Protein AF-A0A6N8NRT4-F1 (afdb_monomer)

Radius of gyration: 16.13 Å; Cα contacts (8 Å, |Δi|>4): 708; chains: 1; bounding box: 49×36×44 Å

Foldseek 3Di:
DAEAEFQDEDEDPLPAEDEDAALYEYEYPNAGEYENYAYEYDAANYYYYDYEYEYASYQENYEADDDAEEEHEAYYAEQYEYEHYAEHYDYDAQRYEYEAHAHENYEYEHYLFEPAAAEQHLRYANAEHDDYEEEAQANPVLAAQGREHHEHAFADDDPVLDSSRADEHYEYYHYEYENTQHHYYYYSYDHYYYDNYHYYHRHCVGHVNRNNVVD

InterPro domains:
  IPR011050 Pectin lyase fold/virulence factor [SSF51126] (20-213)
  IPR023882 Colanic acid biosynthesis WcaM [PF27800] (2-215)

Sequence (215 aa):
DKTLHILGSLRGNGRGRFVLQDGSQVTGEEGGSMHNITLDVRGSDCTIKGLAMSGFGPVTQIYIGGKNKRVMRNLTIDNLTVSHANYAILRQGFHNQIIGANITNCKFSDLQGDAIEWNVAINDSDILISDHVIERINCTNGKINWGIGIGLAGSTYDNNYPEDQAVKNFVVVNITGSDCRQLIHVENGKHFVIRNIKARNITPDFSKKAGIDNA

pLDDT: mean 96.06, std 5.72, range [55.03, 98.94]

Structure (mmCIF, N/CA/C/O backbone):
data_AF-A0A6N8NRT4-F1
#
_entry.id   AF-A0A6N8NRT4-F1
#
loop_
_atom_site.group_PDB
_atom_site.id
_atom_site.type_symbol
_atom_site.label_atom_id
_atom_site.label_alt_id
_atom_site.label_comp_id
_atom_site.label_asym_id
_atom_site.label_entity_id
_atom_site.label_seq_id
_atom_site.pdbx_PDB_ins_code
_atom_site.Cartn_x
_atom_site.Cartn_y
_atom_site.Cartn_z
_atom_site.occupancy
_atom_site.B_iso_or_equiv
_atom_site.auth_seq_id
_atom_site.auth_comp_id
_atom_site.auth_asym_id
_atom_site.auth_atom_id
_atom_site.pdbx_PDB_model_num
ATOM 1 N N . ASP A 1 1 ? -7.055 8.181 23.234 1.00 65.31 1 ASP A N 1
ATOM 2 C CA . ASP A 1 1 ? -7.295 7.358 22.032 1.00 65.31 1 ASP A CA 1
ATOM 3 C C . ASP A 1 1 ? -8.500 7.866 21.269 1.00 65.31 1 ASP A C 1
ATOM 5 O O . ASP A 1 1 ? -9.506 8.205 21.886 1.00 65.31 1 ASP A O 1
ATOM 9 N N . LYS A 1 2 ? -8.368 8.024 19.949 1.00 89.81 2 LYS A N 1
ATOM 10 C CA . LYS A 1 2 ? -9.461 8.462 19.068 1.00 89.81 2 LYS A CA 1
ATOM 11 C C . LYS A 1 2 ? -9.750 7.337 18.088 1.00 89.81 2 LYS A C 1
ATOM 13 O O . LYS A 1 2 ? -8.968 7.129 17.165 1.00 89.81 2 LYS A O 1
ATOM 18 N N . THR A 1 3 ? -10.864 6.642 18.280 1.00 95.69 3 THR A N 1
ATOM 19 C CA . THR A 1 3 ? -11.206 5.475 17.462 1.00 95.69 3 THR A CA 1
ATOM 20 C C . THR A 1 3 ? -12.483 5.706 16.670 1.00 95.69 3 THR A C 1
ATOM 22 O O . THR A 1 3 ? -13.498 6.134 17.216 1.00 95.69 3 THR A O 1
ATOM 25 N N . LEU A 1 4 ? -12.430 5.400 15.376 1.00 96.44 4 LEU A N 1
ATOM 26 C CA . LEU A 1 4 ? -13.589 5.260 14.507 1.00 96.44 4 LEU A CA 1
ATOM 27 C C . LEU A 1 4 ? -13.861 3.767 14.297 1.00 96.44 4 LEU A C 1
ATOM 29 O O . LEU A 1 4 ? -13.114 3.083 13.598 1.00 96.44 4 LEU A O 1
ATOM 33 N N . HIS A 1 5 ? -14.935 3.270 14.904 1.00 96.19 5 HIS A N 1
ATOM 34 C CA . HIS A 1 5 ? -15.432 1.914 14.685 1.00 96.19 5 HIS A CA 1
ATOM 35 C C . HIS A 1 5 ? -16.514 1.938 13.603 1.00 96.19 5 HIS A C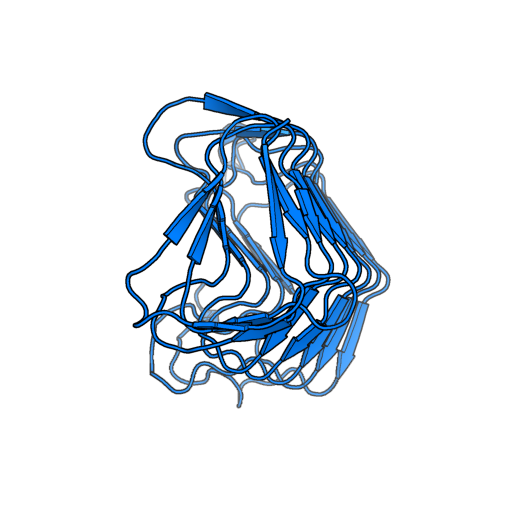 1
ATOM 37 O O . HIS A 1 5 ? -17.497 2.672 13.720 1.00 96.19 5 HIS A O 1
ATOM 43 N N . ILE A 1 6 ? -16.334 1.155 12.543 1.00 96.56 6 ILE A N 1
ATOM 44 C CA . ILE A 1 6 ? -17.244 1.093 11.400 1.00 96.56 6 ILE A CA 1
ATOM 45 C C . ILE A 1 6 ? -17.884 -0.293 11.382 1.00 96.56 6 ILE A C 1
ATOM 47 O O . ILE A 1 6 ? -17.262 -1.250 10.949 1.00 96.56 6 ILE A O 1
ATOM 51 N N . LEU A 1 7 ? -19.145 -0.379 11.804 1.00 94.56 7 LEU A N 1
ATOM 52 C CA . LEU A 1 7 ? -19.927 -1.629 11.824 1.00 94.56 7 LEU A CA 1
ATOM 53 C C . LEU A 1 7 ? -20.831 -1.792 10.586 1.00 94.56 7 LEU A C 1
ATOM 55 O O . LEU A 1 7 ? -21.693 -2.659 10.526 1.00 94.56 7 LEU A O 1
ATOM 59 N N . GLY A 1 8 ? -20.697 -0.893 9.610 1.00 95.12 8 GLY A N 1
ATOM 60 C CA . GLY A 1 8 ? -21.549 -0.834 8.425 1.00 95.12 8 GLY A CA 1
ATOM 61 C C . GLY A 1 8 ? -20.815 -0.209 7.247 1.00 95.12 8 GLY A C 1
ATOM 62 O O . GLY A 1 8 ? -19.642 -0.487 7.024 1.00 95.12 8 GLY A O 1
ATOM 63 N N . SER A 1 9 ? -21.481 0.656 6.480 1.00 95.81 9 SER A N 1
ATOM 64 C CA . SER A 1 9 ? -20.864 1.307 5.317 1.00 95.81 9 SER A CA 1
ATOM 65 C C . SER A 1 9 ? -20.803 2.822 5.476 1.00 95.81 9 SER A C 1
ATOM 67 O O . SER A 1 9 ? -21.832 3.473 5.649 1.00 95.81 9 SER A O 1
ATOM 69 N N . LEU A 1 10 ? -19.602 3.392 5.353 1.00 97.06 10 LEU A N 1
ATOM 70 C CA . LEU A 1 10 ? -19.404 4.826 5.149 1.00 97.06 10 LEU A CA 1
ATOM 71 C C . LEU A 1 10 ? -19.211 5.099 3.658 1.00 97.06 10 LEU A C 1
ATOM 73 O O . LEU A 1 10 ? -18.305 4.554 3.025 1.00 97.06 10 LEU A O 1
ATOM 77 N N . ARG A 1 11 ? -20.051 5.966 3.087 1.00 97.94 11 ARG A N 1
ATOM 78 C CA . ARG A 1 11 ? -20.026 6.288 1.655 1.00 97.94 11 ARG A CA 1
ATOM 79 C C . ARG A 1 11 ? -19.808 7.776 1.429 1.00 97.94 11 ARG A C 1
ATOM 81 O O . ARG A 1 11 ? -20.549 8.605 1.948 1.00 97.94 11 ARG A O 1
ATOM 88 N N . GLY A 1 12 ? -18.794 8.097 0.637 1.00 97.31 12 GLY A N 1
ATOM 89 C CA . GLY A 1 12 ? -18.459 9.451 0.221 1.00 97.31 12 GLY A CA 1
ATOM 90 C C . GLY A 1 12 ? -18.653 9.666 -1.277 1.00 97.31 12 GLY A C 1
ATOM 91 O O . GLY A 1 12 ? -18.932 8.749 -2.046 1.00 97.31 12 GLY A O 1
ATOM 92 N N . ASN A 1 13 ? -18.461 10.912 -1.700 1.00 96.25 13 ASN A N 1
ATOM 93 C CA . ASN A 1 13 ? -18.487 11.325 -3.107 1.00 96.25 13 ASN A CA 1
ATOM 94 C C . ASN A 1 13 ? -17.088 11.347 -3.759 1.00 96.25 13 ASN A C 1
ATOM 96 O O . ASN A 1 13 ? -16.925 11.906 -4.840 1.00 96.25 13 ASN A O 1
ATOM 100 N N . GLY A 1 14 ? -16.065 10.818 -3.079 1.00 95.69 14 GLY A N 1
ATOM 101 C CA . GLY A 1 14 ? -14.678 10.786 -3.548 1.00 95.69 14 GLY A CA 1
ATOM 102 C C . GLY A 1 14 ? -13.817 11.959 -3.083 1.00 95.69 14 GLY A C 1
ATOM 103 O O . GLY A 1 14 ? -12.621 11.968 -3.349 1.00 95.69 14 GLY A O 1
ATOM 104 N N . ARG A 1 15 ? -14.397 12.944 -2.380 1.00 95.94 15 ARG A N 1
ATOM 105 C CA . ARG A 1 15 ? -13.676 14.126 -1.863 1.00 95.94 15 ARG A CA 1
ATOM 106 C C . ARG A 1 15 ? -13.513 14.132 -0.340 1.00 95.94 15 ARG A C 1
ATOM 108 O O . ARG A 1 15 ? -12.749 14.938 0.187 1.00 95.94 15 ARG A O 1
ATOM 115 N N . GLY A 1 16 ? -14.261 13.282 0.362 1.00 96.25 16 GLY A N 1
ATOM 116 C CA . GLY A 1 16 ? -14.238 13.184 1.820 1.00 96.25 16 GLY A CA 1
ATOM 117 C C . GLY A 1 16 ? -12.992 12.468 2.336 1.00 96.25 16 GLY A C 1
ATOM 118 O O . GLY A 1 16 ? -12.482 11.550 1.691 1.00 96.25 16 GLY A O 1
ATOM 119 N N . ARG A 1 17 ? -12.523 12.870 3.520 1.00 97.38 17 ARG A N 1
ATOM 120 C CA . ARG A 1 17 ? -11.404 12.219 4.207 1.00 97.38 17 ARG A CA 1
ATOM 121 C C . ARG A 1 17 ? -11.546 12.251 5.720 1.00 97.38 17 ARG A C 1
ATOM 123 O O . ARG A 1 17 ? -12.048 13.233 6.265 1.00 97.38 17 ARG A O 1
ATOM 130 N N . PHE A 1 18 ? -11.020 11.224 6.376 1.00 98.06 18 PHE A N 1
ATOM 131 C CA . PHE A 1 18 ? -10.736 11.239 7.809 1.00 98.06 18 PHE A CA 1
ATOM 132 C C . PHE A 1 18 ? -9.243 11.456 8.008 1.00 98.06 18 PHE A C 1
ATOM 134 O O . PHE A 1 18 ? -8.436 10.722 7.447 1.00 98.06 18 PHE A O 1
ATOM 141 N N . VAL A 1 19 ? -8.876 12.470 8.789 1.00 97.88 19 VAL A N 1
ATOM 142 C CA . VAL A 1 19 ? -7.472 12.762 9.092 1.00 97.88 19 VAL A CA 1
ATOM 143 C C . VAL A 1 19 ? -7.088 12.058 10.386 1.00 97.88 19 VAL A C 1
ATOM 145 O O . VAL A 1 19 ? -7.643 12.364 11.442 1.00 97.88 19 VAL A O 1
ATOM 148 N N . LEU A 1 20 ? -6.129 11.141 10.304 1.00 98.06 20 LEU A N 1
ATOM 149 C CA . LEU A 1 20 ? -5.633 10.370 11.437 1.00 98.06 20 LEU A CA 1
ATOM 150 C C . LEU A 1 20 ? -4.428 11.100 12.039 1.00 98.06 20 LEU A C 1
ATOM 152 O O . LEU A 1 20 ? -3.404 11.296 11.383 1.00 98.06 20 LEU A O 1
ATOM 156 N N . GLN A 1 21 ? -4.589 11.540 13.282 1.00 96.19 21 GLN A N 1
ATOM 157 C CA . GLN A 1 21 ? -3.541 12.136 14.116 1.00 96.19 21 GLN A CA 1
ATOM 158 C C . GLN A 1 21 ? -2.974 11.080 15.070 1.00 96.19 21 GLN A C 1
ATOM 160 O O . GLN A 1 21 ? -3.390 9.925 15.026 1.00 96.19 21 GLN A O 1
ATOM 165 N N . ASP A 1 22 ? -2.064 11.474 15.956 1.00 97.06 22 ASP A N 1
ATOM 166 C CA . ASP A 1 22 ? -1.417 10.543 16.884 1.00 97.06 22 ASP A CA 1
ATOM 167 C C . ASP A 1 22 ? -2.433 9.695 17.668 1.00 97.06 22 ASP A C 1
ATOM 169 O O . ASP A 1 22 ? -3.428 10.219 18.186 1.00 97.06 22 ASP A O 1
ATOM 173 N N . GLY A 1 23 ? -2.200 8.382 17.714 1.00 97.94 23 GLY A N 1
ATOM 174 C CA . GLY A 1 23 ? -3.056 7.415 18.405 1.00 97.94 23 GLY A CA 1
ATOM 175 C C . GLY A 1 23 ? -4.443 7.221 17.779 1.00 97.94 23 GLY A C 1
ATOM 176 O O . GLY A 1 23 ? -5.359 6.749 18.459 1.00 97.94 23 GLY A O 1
ATOM 177 N N . SER A 1 24 ? -4.647 7.637 16.522 1.00 98.38 24 SER A N 1
ATOM 178 C CA . SER A 1 24 ? -5.929 7.442 15.834 1.00 98.38 24 SER A CA 1
ATOM 179 C C . SER A 1 24 ? -6.087 6.007 15.355 1.00 98.38 24 SER A C 1
ATOM 181 O O . SER A 1 24 ? -5.183 5.431 14.754 1.00 98.38 24 SER A O 1
ATOM 183 N N . GLN A 1 25 ? -7.274 5.451 15.546 1.00 98.25 25 GLN A N 1
ATOM 184 C CA . GLN A 1 25 ? -7.593 4.098 15.116 1.00 98.25 25 GLN A CA 1
ATOM 185 C C . GLN A 1 25 ? -8.842 4.101 14.235 1.00 98.25 25 GLN A C 1
ATOM 187 O O . GLN A 1 25 ? -9.805 4.817 14.508 1.00 98.25 25 GLN A O 1
ATOM 192 N N . VAL A 1 26 ? -8.842 3.291 13.182 1.00 98.25 26 VAL A N 1
ATOM 193 C CA . VAL A 1 26 ? -10.017 3.024 12.348 1.00 98.25 26 VAL A CA 1
ATOM 194 C C . VAL A 1 26 ? -10.157 1.516 12.214 1.00 98.25 26 VAL A C 1
ATOM 196 O O . VAL A 1 26 ? -9.241 0.845 11.745 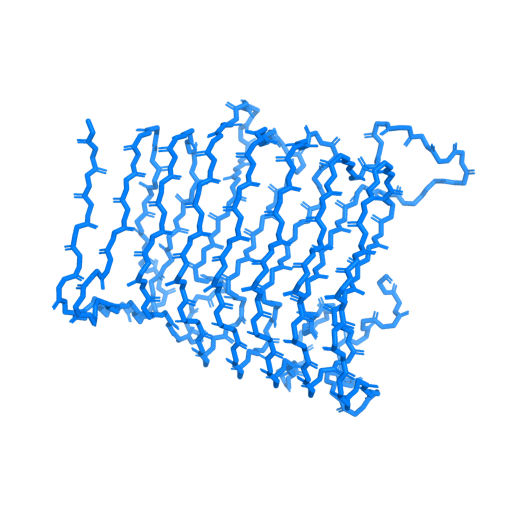1.00 98.25 26 VAL A O 1
ATOM 199 N N . THR A 1 27 ? -11.292 0.979 12.647 1.00 97.62 27 THR A N 1
ATOM 200 C CA . THR A 1 27 ? -11.531 -0.471 12.684 1.00 97.62 27 THR A CA 1
ATOM 201 C C . THR A 1 27 ? -12.862 -0.826 12.033 1.00 97.62 27 THR A C 1
ATOM 203 O O . THR A 1 27 ? -13.808 -0.039 12.096 1.00 97.62 27 THR A O 1
ATOM 206 N N . GLY A 1 28 ? -12.917 -1.986 11.378 1.00 94.50 28 GLY A N 1
ATOM 207 C CA . GLY A 1 28 ? -14.055 -2.431 10.564 1.00 94.50 28 GLY A CA 1
ATOM 208 C C . GLY A 1 28 ? -14.597 -3.823 10.882 1.00 94.50 28 GLY A C 1
ATOM 209 O O . GLY A 1 28 ? -15.131 -4.481 9.991 1.00 94.50 28 GLY A O 1
ATOM 210 N N . GLU A 1 29 ? -14.420 -4.306 12.111 1.00 81.94 29 GLU A N 1
ATOM 211 C CA . GLU A 1 29 ? -14.885 -5.642 12.507 1.00 81.94 29 GLU A CA 1
ATOM 212 C C . GLU A 1 29 ? -16.373 -5.859 12.136 1.00 81.94 29 GLU A C 1
ATOM 214 O O . GLU A 1 29 ? -17.163 -4.917 12.130 1.00 81.94 29 GLU A O 1
ATOM 219 N N . GLU A 1 30 ? -16.736 -7.093 11.760 1.00 77.50 30 GLU A N 1
ATOM 220 C CA . GLU A 1 30 ? -18.100 -7.489 11.341 1.00 77.50 30 GLU A CA 1
ATOM 221 C C . GLU A 1 30 ? -18.619 -6.903 10.006 1.00 77.50 30 GLU A C 1
ATOM 223 O O . GLU A 1 30 ? -19.823 -6.852 9.761 1.00 77.50 30 GLU A O 1
ATOM 228 N N . GLY A 1 31 ? -17.728 -6.532 9.080 1.00 87.25 31 GLY A N 1
ATOM 229 C CA . GLY A 1 31 ? -18.115 -6.123 7.717 1.00 87.25 31 GLY A CA 1
ATOM 230 C C . GLY A 1 31 ? -18.099 -4.613 7.480 1.00 87.25 31 GLY A C 1
ATOM 231 O O . GLY A 1 31 ? -18.710 -4.120 6.526 1.00 87.25 31 GLY A O 1
ATOM 232 N N . GLY A 1 32 ? -17.366 -3.879 8.319 1.00 97.75 32 GLY A N 1
ATOM 233 C CA . GLY A 1 32 ? -17.081 -2.466 8.144 1.00 97.75 32 GLY A CA 1
ATOM 234 C C . GLY A 1 32 ? -16.496 -2.155 6.771 1.00 97.75 32 GLY A C 1
ATOM 235 O O . GLY A 1 32 ? -15.528 -2.770 6.315 1.00 97.75 32 GLY A O 1
ATOM 236 N N . SER A 1 33 ? -17.083 -1.169 6.099 1.00 98.25 33 SER A N 1
ATOM 237 C CA . SER A 1 33 ? -16.687 -0.787 4.750 1.00 98.25 33 SER A CA 1
ATOM 238 C C . SER A 1 33 ? -16.643 0.717 4.534 1.00 98.25 33 SER A C 1
ATOM 240 O O . SER A 1 33 ? -17.424 1.491 5.095 1.00 98.25 33 SER A O 1
ATOM 242 N N . MET A 1 34 ? -15.733 1.126 3.657 1.00 98.25 34 MET A N 1
ATOM 243 C CA . MET A 1 34 ? -15.600 2.494 3.184 1.00 98.25 34 MET A CA 1
ATOM 244 C C . MET A 1 34 ? -15.655 2.521 1.660 1.00 98.25 34 MET A C 1
ATOM 246 O O . MET A 1 34 ? -14.984 1.747 0.977 1.00 98.25 34 MET A O 1
ATOM 250 N N . HIS A 1 35 ? -16.454 3.433 1.119 1.00 98.69 35 HIS A N 1
ATOM 251 C CA . HIS A 1 35 ? -16.547 3.659 -0.315 1.00 98.69 35 HIS A CA 1
ATOM 252 C C . HIS A 1 35 ? -16.310 5.132 -0.629 1.00 98.69 35 HIS A C 1
ATOM 254 O O . HIS A 1 35 ? -17.028 5.993 -0.116 1.00 98.69 35 HIS A O 1
ATOM 260 N N . ASN A 1 36 ? -15.348 5.427 -1.507 1.00 98.62 36 ASN A N 1
ATOM 261 C CA . ASN A 1 36 ? -15.050 6.784 -1.972 1.00 98.62 36 ASN A CA 1
ATOM 262 C C . ASN A 1 36 ? -14.717 7.784 -0.838 1.00 98.62 36 ASN A C 1
ATOM 264 O O . ASN A 1 36 ? -15.151 8.942 -0.859 1.00 98.62 36 ASN A O 1
ATOM 268 N N . ILE A 1 37 ? -13.942 7.335 0.153 1.00 98.50 37 ILE A N 1
ATOM 269 C CA . ILE A 1 37 ? -13.433 8.143 1.272 1.00 98.50 37 ILE A CA 1
ATOM 270 C C . ILE A 1 37 ? -11.957 7.795 1.484 1.00 98.50 37 ILE A C 1
ATOM 272 O O . ILE A 1 37 ? -11.612 6.618 1.511 1.00 98.50 37 ILE A O 1
ATOM 276 N N . THR A 1 38 ? -11.105 8.801 1.686 1.00 98.81 38 THR A N 1
ATOM 277 C CA . THR A 1 38 ? -9.685 8.587 2.011 1.00 98.81 38 THR A CA 1
ATOM 278 C C . THR A 1 38 ? -9.446 8.573 3.523 1.00 98.81 38 THR A C 1
ATOM 280 O O . THR A 1 38 ? -9.932 9.447 4.246 1.00 98.81 38 THR A O 1
ATOM 283 N N . LEU A 1 39 ? -8.639 7.630 4.005 1.00 98.75 39 LEU A N 1
ATOM 284 C CA . LEU A 1 39 ? -7.988 7.718 5.312 1.00 98.75 39 LEU A CA 1
ATOM 285 C C . LEU A 1 39 ? -6.638 8.423 5.141 1.00 98.75 39 LEU A C 1
ATOM 287 O O . LEU A 1 39 ? -5.788 7.981 4.375 1.00 98.75 39 LEU A O 1
ATOM 291 N N . ASP A 1 40 ? -6.468 9.558 5.807 1.00 98.56 40 ASP A N 1
ATOM 292 C CA . ASP A 1 40 ? -5.357 10.485 5.604 1.00 98.56 40 ASP A CA 1
ATOM 293 C C . ASP A 1 40 ? -4.455 10.509 6.851 1.00 98.56 40 ASP A C 1
ATOM 295 O O . ASP A 1 40 ? -4.737 11.209 7.827 1.00 98.56 40 ASP A O 1
ATOM 299 N N . VAL A 1 41 ? -3.394 9.699 6.844 1.00 98.56 41 VAL A N 1
ATOM 300 C CA . VAL A 1 41 ? -2.493 9.459 7.982 1.00 98.56 41 VAL A CA 1
ATOM 301 C C . VAL A 1 41 ? -1.464 10.581 8.115 1.00 98.56 41 VAL A C 1
ATOM 303 O O . VAL A 1 41 ? -0.622 10.787 7.236 1.00 98.56 41 VAL A O 1
ATOM 306 N N . ARG A 1 42 ? -1.520 11.297 9.246 1.00 97.12 42 ARG A N 1
ATOM 307 C CA . ARG A 1 42 ? -0.668 12.456 9.572 1.00 97.12 42 ARG A CA 1
ATOM 308 C C . ARG A 1 42 ? 0.061 12.339 10.918 1.00 97.12 42 ARG A C 1
ATOM 310 O O . ARG A 1 42 ? 0.797 13.266 11.271 1.00 97.12 42 ARG A O 1
ATOM 317 N N . GLY A 1 43 ? -0.163 11.266 11.675 1.00 96.12 43 GLY A N 1
ATOM 318 C CA . GLY A 1 43 ? 0.362 11.074 13.029 1.00 96.12 43 GLY A CA 1
ATOM 319 C C . GLY A 1 43 ? 0.980 9.700 13.280 1.00 96.12 43 GLY A C 1
ATOM 320 O O . GLY A 1 43 ? 0.982 8.837 12.405 1.00 96.12 43 GLY A O 1
ATOM 321 N N . SER A 1 44 ? 1.524 9.535 14.483 1.00 97.81 44 SER A N 1
ATOM 322 C CA . SER A 1 44 ? 2.092 8.278 14.990 1.00 97.81 44 SER A CA 1
ATOM 323 C C . SER A 1 44 ? 1.024 7.347 15.564 1.00 97.81 44 SER A C 1
ATOM 325 O O . SER A 1 44 ? -0.117 7.754 15.784 1.00 97.81 44 SER A O 1
ATOM 327 N N . ASP A 1 45 ? 1.407 6.102 15.833 1.00 98.25 45 ASP A N 1
ATOM 328 C CA . ASP A 1 45 ? 0.621 5.119 16.587 1.00 98.25 45 ASP A CA 1
ATOM 329 C C . ASP A 1 45 ? -0.782 4.919 15.991 1.00 98.25 45 ASP A C 1
ATOM 331 O O . ASP A 1 45 ? -1.776 4.721 16.690 1.00 98.25 45 ASP A O 1
ATOM 335 N N . CYS A 1 46 ? -0.867 5.042 14.664 1.00 98.50 46 CYS A N 1
ATOM 336 C CA . CYS A 1 46 ? -2.112 4.924 13.929 1.00 98.50 46 CYS A CA 1
ATOM 337 C C . CYS A 1 46 ? -2.385 3.461 13.588 1.00 98.50 46 CYS A C 1
ATOM 339 O O . CYS A 1 46 ? -1.490 2.744 13.142 1.00 98.50 46 CYS A O 1
ATOM 341 N N . THR A 1 47 ? -3.640 3.039 13.734 1.00 98.75 47 THR A N 1
ATOM 342 C CA . THR A 1 47 ? -4.087 1.695 13.343 1.00 98.75 47 THR A CA 1
ATOM 343 C C . THR A 1 47 ? -5.239 1.784 12.354 1.00 98.75 47 THR A C 1
ATOM 345 O O . THR A 1 47 ? -6.223 2.476 12.605 1.00 98.75 47 THR A O 1
ATOM 348 N N . ILE A 1 48 ? -5.143 1.064 11.240 1.00 98.75 48 ILE A N 1
ATOM 349 C CA . ILE A 1 48 ? -6.236 0.863 10.286 1.00 98.75 48 ILE A CA 1
ATOM 350 C C . ILE A 1 48 ? -6.410 -0.642 10.122 1.00 98.75 48 ILE A C 1
ATOM 352 O O . ILE A 1 48 ? -5.498 -1.310 9.638 1.00 98.75 48 ILE A O 1
ATOM 356 N N . LYS A 1 49 ? -7.551 -1.193 10.542 1.00 98.44 49 LYS A N 1
ATOM 357 C CA . LYS A 1 49 ? -7.715 -2.648 10.602 1.00 98.44 49 LYS A CA 1
ATOM 358 C C . LYS A 1 49 ? -9.090 -3.143 10.180 1.00 98.44 49 LYS A C 1
ATOM 360 O O . LYS A 1 49 ? -10.107 -2.578 10.576 1.00 98.44 49 LYS A O 1
ATOM 365 N N . GLY A 1 50 ? -9.116 -4.259 9.454 1.00 97.88 50 GLY A N 1
ATOM 366 C CA . GLY A 1 50 ? -10.334 -5.047 9.257 1.00 97.88 50 GLY A CA 1
ATOM 367 C C . GLY A 1 50 ? -11.391 -4.372 8.387 1.00 97.88 50 GLY A C 1
ATOM 368 O O . GLY A 1 50 ? -12.569 -4.549 8.656 1.00 97.88 50 GLY A O 1
ATOM 369 N N . LEU A 1 51 ? -11.007 -3.562 7.395 1.00 97.81 51 LEU A N 1
ATOM 370 C CA . LEU A 1 51 ? -11.955 -2.827 6.546 1.00 97.81 51 LEU A CA 1
ATOM 371 C C . LEU A 1 51 ? -12.001 -3.377 5.124 1.00 97.81 51 LEU A C 1
ATOM 373 O O . LEU A 1 51 ? -10.967 -3.689 4.529 1.00 97.81 51 LEU A O 1
ATOM 377 N N . ALA A 1 52 ? -13.197 -3.357 4.538 1.00 98.56 52 ALA A N 1
ATOM 378 C CA . ALA A 1 52 ? -13.360 -3.381 3.091 1.00 98.56 52 ALA A CA 1
ATOM 379 C C . ALA A 1 52 ? -13.316 -1.948 2.527 1.00 98.56 52 ALA A C 1
ATOM 381 O O . ALA A 1 52 ? -14.077 -1.084 2.964 1.00 98.56 52 ALA A O 1
ATOM 382 N N . MET A 1 53 ? -12.462 -1.669 1.543 1.00 98.81 53 MET A N 1
ATOM 383 C CA . MET A 1 53 ? -12.337 -0.336 0.934 1.00 98.81 53 MET A CA 1
ATOM 384 C C . MET A 1 53 ? -12.513 -0.400 -0.584 1.00 98.81 53 MET A C 1
ATOM 386 O O . MET A 1 53 ? -12.063 -1.346 -1.231 1.00 98.81 53 MET A O 1
ATOM 390 N N . SER A 1 54 ? -13.184 0.597 -1.163 1.00 98.88 54 SER A N 1
ATOM 391 C CA . SER A 1 54 ? -13.446 0.640 -2.606 1.00 98.88 54 SER A CA 1
ATOM 392 C C . SER A 1 54 ? -13.745 2.040 -3.138 1.00 98.88 54 SER A C 1
ATOM 394 O O . SER A 1 54 ? -14.068 2.968 -2.393 1.00 98.88 54 SER A O 1
ATOM 396 N N . GLY A 1 55 ? -13.734 2.164 -4.462 1.00 98.44 55 GLY A N 1
ATOM 397 C CA . GLY A 1 55 ? -14.213 3.335 -5.180 1.00 98.44 55 GLY A CA 1
ATOM 398 C C . GLY A 1 55 ? -13.097 4.118 -5.866 1.00 98.44 55 GLY A C 1
ATOM 399 O O . GLY A 1 55 ? -12.024 4.354 -5.309 1.00 98.44 55 GLY A O 1
ATOM 400 N N . PHE A 1 56 ? -13.384 4.545 -7.095 1.00 98.06 56 PHE A N 1
ATOM 401 C CA . PHE A 1 56 ? -12.456 5.262 -7.975 1.00 98.06 56 PHE A CA 1
ATOM 402 C C . PHE A 1 56 ? -12.492 6.789 -7.813 1.00 98.06 56 PHE A C 1
ATOM 404 O O . PHE A 1 56 ? -11.810 7.495 -8.554 1.00 98.06 56 PHE A O 1
ATOM 411 N N . GLY A 1 57 ? -13.303 7.317 -6.889 1.00 97.81 57 GLY A N 1
ATOM 412 C CA . GLY A 1 57 ? -13.402 8.755 -6.640 1.00 97.81 57 GLY A CA 1
ATOM 413 C C . GLY A 1 57 ? -12.088 9.341 -6.108 1.00 97.81 57 GLY A C 1
ATOM 414 O O . GLY A 1 57 ? -11.557 10.271 -6.715 1.00 97.81 57 GLY A O 1
ATOM 415 N N . PRO A 1 58 ? -11.533 8.806 -5.006 1.00 97.94 58 PRO A N 1
ATOM 416 C CA . PRO A 1 58 ? -10.222 9.203 -4.514 1.00 97.94 58 PRO A CA 1
ATOM 417 C C . PRO A 1 58 ? -9.079 8.664 -5.378 1.00 97.94 58 PRO A C 1
ATOM 419 O O . PRO A 1 58 ? -9.179 7.596 -5.982 1.00 97.94 58 PRO A O 1
ATOM 422 N N . VAL A 1 59 ? -7.937 9.358 -5.358 1.00 97.81 59 VAL A N 1
ATOM 423 C CA . VAL A 1 59 ? -6.686 8.830 -5.933 1.00 97.81 59 VAL A CA 1
ATOM 424 C C . VAL A 1 59 ? -6.188 7.621 -5.137 1.00 97.81 59 VAL A C 1
ATOM 426 O O . VAL A 1 59 ? -5.712 6.665 -5.735 1.00 97.81 59 VAL A O 1
ATOM 429 N N . THR A 1 60 ? -6.334 7.637 -3.811 1.00 98.69 60 THR A N 1
ATOM 430 C CA . THR A 1 60 ? -5.949 6.531 -2.925 1.00 98.69 60 THR A CA 1
ATOM 431 C C . THR A 1 60 ? -6.978 6.321 -1.817 1.00 98.69 60 THR A C 1
ATOM 433 O O . THR A 1 60 ? -7.609 7.286 -1.362 1.00 98.69 60 THR A O 1
ATOM 436 N N . GLN A 1 61 ? -7.128 5.077 -1.362 1.00 98.81 61 GLN A N 1
ATOM 437 C CA . GLN A 1 61 ? -7.936 4.757 -0.183 1.00 98.81 61 GLN A CA 1
ATOM 438 C C . GLN A 1 61 ? -7.229 5.183 1.108 1.00 98.81 61 GLN A C 1
ATOM 440 O O . GLN A 1 61 ? -7.866 5.749 1.996 1.00 98.81 61 GLN A O 1
ATOM 445 N N . ILE A 1 62 ? -5.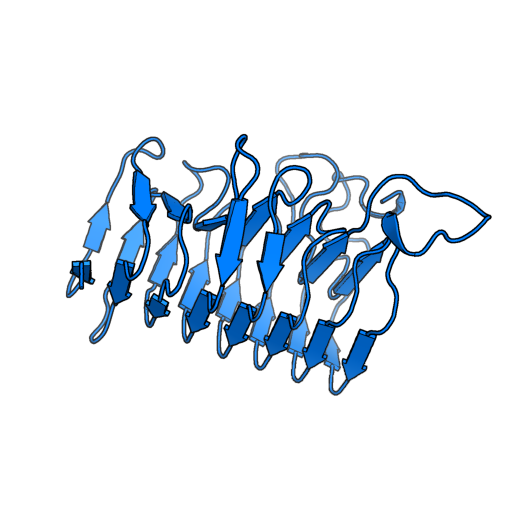912 4.981 1.193 1.00 98.94 62 ILE A N 1
ATOM 446 C CA . ILE A 1 62 ? -5.086 5.406 2.325 1.00 98.94 62 ILE A CA 1
ATOM 447 C C . ILE A 1 62 ? -3.949 6.283 1.800 1.00 98.94 62 ILE A C 1
ATOM 449 O O . ILE A 1 62 ? -3.141 5.859 0.972 1.00 98.94 62 ILE A O 1
ATOM 453 N N . TYR A 1 63 ? -3.898 7.525 2.275 1.00 98.81 63 TYR A N 1
ATOM 454 C CA . TYR A 1 63 ? -2.796 8.446 2.021 1.00 98.81 63 TYR A CA 1
ATOM 455 C C . TYR A 1 63 ? -1.938 8.572 3.274 1.00 98.81 63 TYR A C 1
ATOM 457 O O . TYR A 1 63 ? -2.472 8.764 4.366 1.00 98.81 63 TYR A O 1
ATOM 465 N N . ILE A 1 64 ? -0.617 8.514 3.120 1.00 98.75 64 ILE A N 1
ATOM 466 C CA . ILE A 1 64 ? 0.324 8.589 4.237 1.00 98.75 64 ILE A CA 1
ATOM 467 C C . ILE A 1 64 ? 1.380 9.664 3.965 1.00 98.75 64 ILE A C 1
ATOM 469 O O . ILE A 1 64 ? 2.096 9.632 2.960 1.00 98.75 64 ILE A O 1
ATOM 473 N N . GLY A 1 65 ? 1.530 10.604 4.898 1.00 95.88 65 GLY A N 1
ATOM 474 C CA . GLY A 1 65 ? 2.578 11.626 4.855 1.00 95.88 65 GLY A CA 1
ATOM 475 C C . GLY A 1 65 ? 2.043 13.040 4.909 1.00 95.88 65 GLY A C 1
ATOM 476 O O . GLY A 1 65 ? 0.896 13.274 5.257 1.00 95.88 65 GLY A O 1
ATOM 477 N N . GLY A 1 66 ? 2.857 14.025 4.548 1.00 91.88 66 GLY A N 1
ATOM 478 C CA . GLY A 1 66 ? 2.460 15.433 4.552 1.00 91.88 66 GLY A CA 1
ATOM 479 C C . GLY A 1 66 ? 3.536 16.392 4.090 1.00 91.88 66 GLY A C 1
ATOM 480 O O . 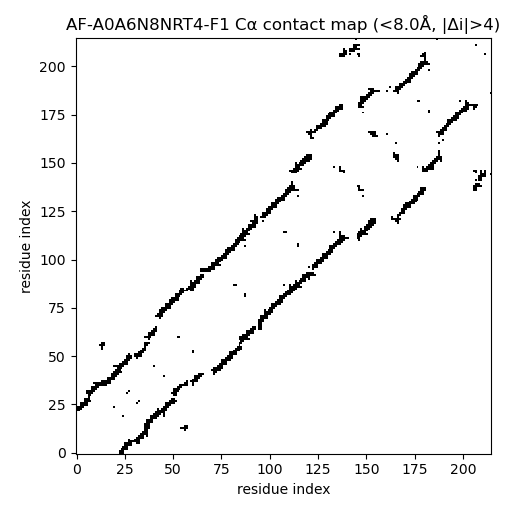GLY A 1 66 ? 4.589 15.972 3.632 1.00 91.88 66 GLY A O 1
ATOM 481 N N . LYS A 1 67 ? 3.250 17.692 4.169 1.00 90.94 67 LYS A N 1
ATOM 482 C CA . LYS A 1 67 ? 4.190 18.739 3.735 1.00 90.94 67 LYS A CA 1
ATOM 483 C C . LYS A 1 67 ? 5.166 19.159 4.833 1.00 90.94 67 LYS A C 1
ATOM 485 O O . LYS A 1 67 ? 6.209 19.730 4.546 1.00 90.94 67 LYS A O 1
ATOM 490 N N . ASN A 1 68 ? 4.822 18.877 6.087 1.00 91.75 68 ASN A N 1
ATOM 491 C CA . ASN A 1 68 ? 5.615 19.292 7.234 1.00 91.75 68 ASN A CA 1
ATOM 492 C C . ASN A 1 68 ? 6.658 18.229 7.575 1.00 91.75 68 ASN A C 1
ATOM 494 O O . ASN A 1 68 ? 6.373 17.027 7.509 1.00 91.75 68 ASN A O 1
ATOM 498 N N . LYS A 1 69 ? 7.838 18.697 7.994 1.00 94.25 69 LYS A N 1
ATOM 499 C CA . LYS A 1 69 ? 8.863 17.846 8.597 1.00 94.25 69 LYS A CA 1
ATOM 500 C C . LYS A 1 69 ? 8.339 17.265 9.899 1.00 94.25 69 LYS A C 1
ATOM 502 O O . LYS A 1 69 ? 7.973 18.007 10.807 1.00 94.25 69 LYS A O 1
ATOM 507 N N . ARG A 1 70 ? 8.272 15.938 9.962 1.00 95.06 70 ARG A N 1
ATOM 508 C CA . ARG A 1 70 ? 7.783 15.194 11.122 1.00 95.06 70 ARG A CA 1
ATOM 509 C C . ARG A 1 70 ? 8.345 13.781 11.113 1.00 95.06 70 ARG A C 1
ATOM 511 O O . ARG A 1 70 ? 8.461 13.184 10.047 1.00 95.06 70 ARG A O 1
ATOM 518 N N . VAL A 1 71 ? 8.618 13.254 12.302 1.00 97.62 71 VAL A N 1
ATOM 519 C CA . VAL A 1 71 ? 8.827 11.822 12.527 1.00 97.62 71 VAL A CA 1
ATOM 520 C C . VAL A 1 71 ? 7.516 11.224 13.024 1.00 97.62 71 VAL A C 1
ATOM 522 O O . VAL A 1 71 ? 6.980 11.666 14.041 1.00 97.62 71 VAL A O 1
ATOM 525 N N . MET A 1 72 ? 6.992 10.260 12.282 1.00 97.94 72 MET A N 1
ATOM 526 C CA . MET A 1 72 ? 5.841 9.436 12.632 1.00 97.94 72 MET A CA 1
ATOM 527 C C . MET A 1 72 ? 6.332 8.020 12.948 1.00 97.94 72 MET A C 1
ATOM 529 O O . MET A 1 72 ? 7.379 7.593 12.456 1.00 97.94 72 MET A O 1
ATOM 533 N N . ARG A 1 73 ? 5.610 7.295 13.800 1.00 98.50 73 ARG A N 1
ATOM 534 C CA . ARG A 1 73 ? 6.018 5.961 14.261 1.00 98.50 73 ARG A CA 1
ATOM 535 C C . ARG A 1 73 ? 4.849 4.993 14.313 1.00 98.50 73 ARG A C 1
ATOM 537 O O . ARG A 1 73 ? 3.712 5.442 14.421 1.00 98.50 73 ARG A O 1
ATOM 544 N N . ASN A 1 74 ? 5.147 3.698 14.304 1.00 98.50 74 ASN A N 1
ATOM 545 C CA . ASN A 1 74 ? 4.221 2.629 14.692 1.00 98.50 74 ASN A CA 1
ATOM 546 C C . ASN A 1 74 ? 2.898 2.650 13.904 1.00 98.50 74 ASN A C 1
ATOM 548 O O . ASN A 1 74 ? 1.811 2.609 14.481 1.00 98.50 74 ASN A O 1
ATOM 552 N N . LEU A 1 75 ? 2.985 2.753 12.577 1.00 98.81 75 LEU A N 1
ATOM 553 C CA . LEU A 1 75 ? 1.809 2.650 11.716 1.00 98.81 75 LEU A CA 1
ATOM 554 C C . LEU A 1 75 ? 1.455 1.175 11.527 1.00 98.81 75 LEU A C 1
ATOM 556 O O . LEU A 1 75 ? 2.271 0.413 11.017 1.00 98.81 75 LEU A O 1
ATOM 560 N N . THR A 1 76 ? 0.231 0.795 11.883 1.00 98.88 76 THR A N 1
ATOM 561 C CA . THR A 1 76 ? -0.302 -0.550 11.643 1.00 98.88 76 THR A CA 1
ATOM 562 C C . THR A 1 76 ? -1.445 -0.487 10.639 1.00 98.88 76 THR A C 1
ATOM 564 O O . THR A 1 76 ? -2.445 0.197 10.863 1.00 98.88 76 THR A O 1
ATOM 567 N N . ILE A 1 77 ? -1.310 -1.216 9.536 1.00 98.94 77 ILE A N 1
ATOM 568 C CA . ILE A 1 77 ? -2.364 -1.431 8.547 1.00 98.94 77 ILE A CA 1
ATOM 569 C C . ILE A 1 77 ? -2.536 -2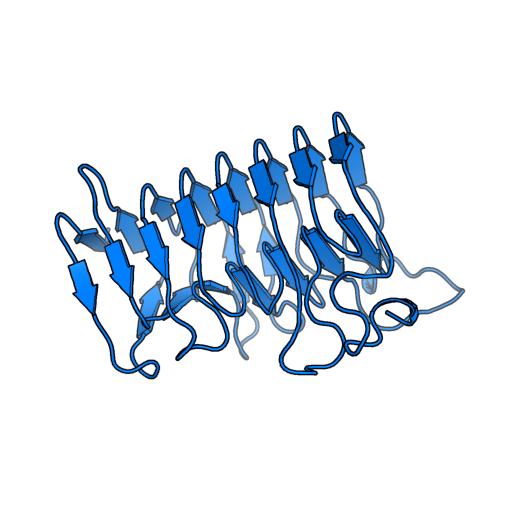.938 8.397 1.00 98.94 77 ILE A C 1
ATOM 571 O O . ILE A 1 77 ? -1.636 -3.610 7.908 1.00 98.94 77 ILE A O 1
ATOM 575 N N . ASP A 1 78 ? -3.669 -3.478 8.827 1.00 98.88 78 ASP A N 1
ATOM 576 C CA . ASP A 1 78 ? -3.820 -4.928 8.952 1.00 98.88 78 ASP A CA 1
ATOM 577 C C . ASP A 1 78 ? -5.180 -5.431 8.470 1.00 98.88 78 ASP A C 1
ATOM 579 O O . ASP A 1 78 ? -6.217 -4.807 8.707 1.00 98.88 78 ASP A O 1
ATOM 583 N N . ASN A 1 79 ? -5.186 -6.603 7.835 1.00 98.56 79 ASN A N 1
ATOM 584 C CA . ASN A 1 79 ? -6.405 -7.333 7.487 1.00 98.56 79 ASN A CA 1
ATOM 585 C C . ASN A 1 79 ? -7.403 -6.487 6.669 1.00 98.56 79 ASN A C 1
ATOM 587 O O . ASN A 1 79 ? -8.599 -6.439 6.962 1.00 98.56 79 ASN A O 1
ATOM 591 N N . LEU A 1 80 ? -6.907 -5.750 5.672 1.00 98.75 80 LEU A N 1
ATOM 592 C CA . LEU A 1 80 ? -7.759 -4.973 4.771 1.00 98.75 80 LEU A CA 1
ATOM 593 C C . LEU A 1 80 ? -8.143 -5.784 3.538 1.00 98.75 80 LEU A C 1
ATOM 595 O O . LEU A 1 80 ? -7.354 -6.571 3.024 1.00 98.75 80 LEU A O 1
ATOM 599 N N . THR A 1 81 ? -9.331 -5.527 2.999 1.00 98.81 81 THR A N 1
ATOM 600 C CA . THR A 1 81 ? -9.698 -5.938 1.640 1.00 98.81 81 THR A CA 1
ATOM 601 C C . THR A 1 81 ? -9.959 -4.694 0.808 1.00 98.81 81 THR A C 1
ATOM 603 O O . THR A 1 81 ? -10.958 -4.010 1.012 1.00 98.81 81 THR A O 1
ATOM 606 N N . VAL A 1 82 ? -9.086 -4.388 -0.147 1.00 98.94 82 VAL A N 1
ATOM 607 C CA . VAL A 1 82 ? -9.262 -3.237 -1.038 1.00 98.94 82 VAL A CA 1
ATOM 608 C C . VAL A 1 82 ? -9.537 -3.723 -2.450 1.00 98.94 82 VAL A C 1
ATOM 610 O O . VAL A 1 82 ? -8.777 -4.521 -3.002 1.00 98.94 82 VAL A O 1
ATOM 613 N N . SER A 1 83 ? -10.631 -3.248 -3.043 1.00 98.88 83 SER A N 1
ATOM 614 C CA . SER A 1 83 ? -10.950 -3.584 -4.428 1.00 98.88 83 SER A CA 1
ATOM 615 C C . SER A 1 83 ? -11.629 -2.465 -5.197 1.00 98.88 83 SER A C 1
ATOM 617 O O . SER A 1 83 ? -12.237 -1.581 -4.592 1.00 98.88 83 SER A O 1
ATOM 619 N N . HIS A 1 84 ? -11.558 -2.518 -6.530 1.00 98.81 84 HIS A N 1
ATOM 620 C CA . HIS A 1 84 ? -12.246 -1.574 -7.417 1.00 98.81 84 HIS A CA 1
ATOM 621 C C . HIS A 1 84 ? -11.934 -0.115 -7.050 1.00 98.81 84 HIS A C 1
ATOM 623 O O . HIS A 1 84 ? -12.825 0.696 -6.773 1.00 98.81 84 HIS A O 1
ATOM 629 N N . ALA A 1 85 ? -10.643 0.193 -6.977 1.00 98.69 85 ALA A N 1
ATOM 630 C CA . ALA A 1 85 ? -10.130 1.495 -6.583 1.00 98.69 85 ALA A CA 1
ATOM 631 C C . ALA A 1 85 ? -8.946 1.908 -7.468 1.00 98.69 85 ALA A C 1
ATOM 633 O O . ALA A 1 85 ? -8.456 1.136 -8.291 1.00 98.69 85 ALA A O 1
ATOM 634 N N . ASN A 1 86 ? -8.501 3.154 -7.308 1.00 98.62 86 ASN A N 1
ATOM 635 C CA . ASN A 1 86 ? -7.233 3.607 -7.873 1.00 98.62 86 ASN A CA 1
ATOM 636 C C . ASN A 1 86 ? -6.077 2.993 -7.062 1.00 98.62 86 ASN A C 1
ATOM 638 O O . ASN A 1 86 ? -5.848 1.794 -7.175 1.00 98.62 86 ASN A O 1
ATOM 642 N N . TYR A 1 87 ? -5.393 3.761 -6.215 1.00 98.81 87 TYR A N 1
ATOM 643 C CA . TYR A 1 87 ? -4.445 3.198 -5.252 1.00 98.81 87 TYR A CA 1
ATOM 644 C C . TYR A 1 87 ? -5.171 2.645 -4.033 1.00 98.81 87 TYR A C 1
ATOM 646 O O . TYR A 1 87 ? -6.156 3.234 -3.566 1.00 98.81 87 TYR A O 1
ATOM 654 N N . ALA A 1 88 ? -4.643 1.565 -3.467 1.00 98.94 88 ALA A N 1
ATOM 655 C CA . ALA A 1 88 ? -5.031 1.156 -2.126 1.00 98.94 88 ALA A CA 1
ATOM 656 C C . ALA A 1 88 ? -4.252 1.957 -1.071 1.00 98.94 88 ALA A C 1
ATOM 658 O O . ALA A 1 88 ? -4.870 2.682 -0.288 1.00 98.94 88 ALA A O 1
ATOM 659 N N . ILE A 1 89 ? -2.918 1.894 -1.085 1.00 98.94 89 ILE A N 1
ATOM 660 C CA . ILE A 1 89 ? -2.060 2.632 -0.150 1.00 98.94 89 ILE A CA 1
ATOM 661 C C . ILE A 1 89 ? -1.049 3.468 -0.933 1.00 98.94 89 ILE A C 1
ATOM 663 O O . ILE A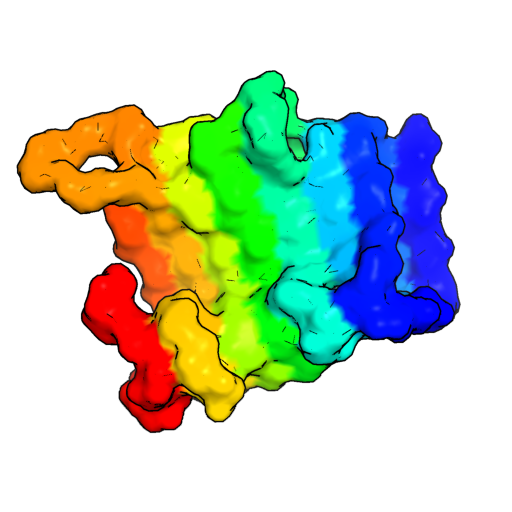 1 89 ? -0.322 2.941 -1.769 1.00 98.94 89 ILE A O 1
ATOM 667 N N . LEU A 1 90 ? -0.985 4.767 -0.630 1.00 98.81 90 LEU A N 1
ATOM 668 C CA . LEU A 1 90 ? -0.001 5.690 -1.191 1.00 98.81 90 LEU A CA 1
ATOM 669 C C . LEU A 1 90 ? 0.697 6.466 -0.075 1.00 98.81 90 LEU A C 1
ATOM 671 O O . LEU A 1 90 ? 0.095 7.317 0.591 1.00 98.81 90 LEU A O 1
ATOM 675 N N . ARG A 1 91 ? 1.991 6.219 0.081 1.00 98.44 91 ARG A N 1
ATOM 676 C CA . ARG A 1 91 ? 2.900 6.982 0.931 1.00 98.44 91 ARG A CA 1
ATOM 677 C C . ARG A 1 91 ? 3.720 7.937 0.072 1.00 98.44 91 ARG A C 1
ATOM 679 O O . ARG A 1 91 ? 4.279 7.544 -0.940 1.00 98.44 91 ARG A O 1
ATOM 686 N N . GLN A 1 92 ? 3.814 9.191 0.512 1.00 97.25 92 GLN A N 1
ATOM 687 C CA . GLN A 1 92 ? 4.691 10.209 -0.079 1.00 97.25 92 GLN A CA 1
ATOM 688 C C . GLN A 1 92 ? 5.668 10.725 0.982 1.00 97.25 92 GLN A C 1
ATOM 690 O O . GLN A 1 92 ? 5.273 11.482 1.878 1.00 97.25 92 GLN A O 1
ATOM 695 N N . GLY A 1 93 ? 6.921 10.268 0.912 1.00 95.06 93 GLY A N 1
ATOM 696 C CA . GLY A 1 93 ? 7.890 10.331 2.008 1.00 95.06 93 GLY A CA 1
ATOM 697 C C . GLY A 1 93 ? 8.846 11.519 2.032 1.00 95.06 93 GLY A C 1
ATOM 698 O O . GLY A 1 93 ? 9.450 11.775 3.067 1.00 95.06 93 GLY A O 1
ATOM 699 N N . PHE A 1 94 ? 8.949 12.310 0.964 1.00 91.12 94 PHE A N 1
ATOM 700 C CA . PHE A 1 94 ? 10.044 13.283 0.819 1.00 91.12 94 PHE A CA 1
ATOM 701 C C . PHE A 1 94 ? 10.220 14.260 2.003 1.00 91.12 94 PHE A C 1
ATOM 703 O O . PHE A 1 94 ? 11.336 14.656 2.335 1.00 91.12 94 PHE A O 1
ATOM 710 N N . HIS A 1 95 ? 9.130 14.651 2.671 1.00 93.19 95 HIS A N 1
ATOM 711 C CA . HIS A 1 95 ? 9.173 15.647 3.747 1.00 93.19 95 HIS A CA 1
ATOM 712 C C . HIS A 1 95 ? 9.156 15.079 5.166 1.00 93.19 95 HIS A C 1
ATOM 714 O O . HIS A 1 95 ? 9.437 15.820 6.102 1.00 93.19 95 HIS A O 1
ATOM 720 N N . ASN A 1 96 ? 8.775 13.823 5.372 1.00 95.19 96 ASN A N 1
ATOM 721 C CA . ASN A 1 96 ? 8.564 13.258 6.708 1.00 95.19 96 ASN A CA 1
ATOM 722 C C . ASN A 1 96 ? 9.049 11.825 6.766 1.00 95.19 96 ASN A C 1
ATOM 724 O O . ASN A 1 96 ? 9.226 11.176 5.749 1.00 95.19 96 ASN A O 1
ATOM 728 N N . GLN A 1 97 ? 9.216 11.344 7.982 1.00 97.19 97 GLN A N 1
ATOM 729 C CA . GLN A 1 97 ? 9.753 10.035 8.277 1.00 97.19 97 GLN A CA 1
ATOM 730 C C . GLN A 1 97 ? 8.678 9.157 8.913 1.00 97.19 97 GLN A C 1
ATOM 732 O O .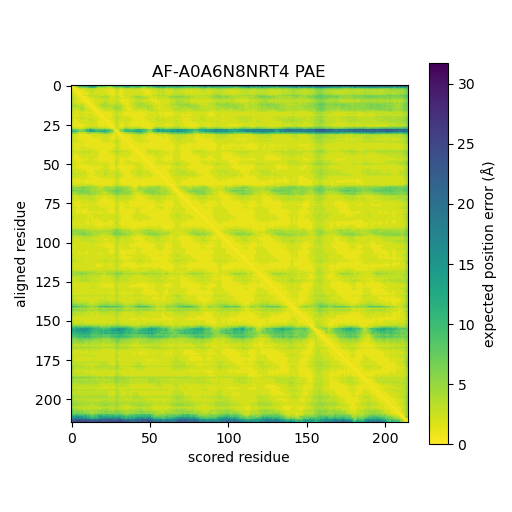 GLN A 1 97 ? 7.906 9.639 9.744 1.00 97.19 97 GLN A O 1
ATOM 737 N N . ILE A 1 98 ? 8.671 7.875 8.565 1.00 98.12 98 ILE A N 1
ATOM 738 C CA . ILE A 1 98 ? 7.975 6.807 9.282 1.00 98.12 98 ILE A CA 1
ATOM 739 C C . ILE A 1 98 ? 8.987 5.779 9.762 1.00 98.12 98 ILE A C 1
ATOM 741 O O . ILE A 1 98 ? 9.801 5.300 8.981 1.00 98.12 98 ILE A O 1
ATOM 745 N N . ILE A 1 99 ? 8.906 5.429 11.044 1.00 98.62 99 ILE A N 1
ATOM 746 C CA . ILE A 1 99 ? 9.696 4.350 11.641 1.00 98.62 99 ILE A CA 1
ATOM 747 C C . ILE A 1 99 ? 8.744 3.298 12.207 1.00 98.62 99 ILE A C 1
ATOM 749 O O . ILE A 1 99 ? 7.875 3.635 13.015 1.00 98.62 99 ILE A O 1
ATOM 753 N N . GLY A 1 100 ? 8.910 2.036 11.816 1.00 98.50 100 GLY A N 1
ATOM 754 C CA . GLY A 1 100 ? 8.073 0.942 12.314 1.00 98.50 100 GLY A CA 1
ATOM 755 C C . GLY A 1 100 ? 6.701 0.913 11.642 1.00 98.50 100 GLY A C 1
ATOM 756 O O . GLY A 1 100 ? 5.680 1.071 12.312 1.00 98.50 100 GLY A O 1
ATOM 757 N N . ALA A 1 101 ? 6.668 0.767 10.318 1.00 98.75 101 ALA A N 1
ATOM 758 C CA . ALA A 1 101 ? 5.424 0.549 9.579 1.00 98.75 101 ALA A CA 1
ATOM 759 C C . ALA A 1 101 ? 5.186 -0.951 9.391 1.00 98.75 101 ALA A C 1
ATOM 761 O O . ALA A 1 101 ? 6.056 -1.642 8.874 1.00 98.75 101 ALA A O 1
ATOM 762 N N . ASN A 1 102 ? 4.001 -1.438 9.755 1.00 98.94 102 ASN A N 1
ATOM 763 C CA . ASN A 1 102 ? 3.576 -2.814 9.517 1.00 98.94 102 ASN A CA 1
ATOM 764 C C . ASN A 1 102 ? 2.316 -2.809 8.653 1.00 98.94 102 ASN A C 1
ATOM 766 O O . ASN A 1 102 ? 1.272 -2.313 9.079 1.00 98.94 102 ASN A O 1
ATOM 770 N N . ILE A 1 103 ? 2.422 -3.356 7.444 1.00 98.94 103 ILE A N 1
ATOM 771 C CA . ILE A 1 103 ? 1.305 -3.550 6.522 1.00 98.94 103 ILE A CA 1
ATOM 772 C C . ILE A 1 103 ? 1.157 -5.051 6.309 1.00 98.94 103 ILE A C 1
ATOM 774 O O . ILE A 1 103 ? 2.014 -5.672 5.683 1.00 98.94 103 ILE A O 1
ATOM 778 N N . THR A 1 104 ? 0.104 -5.649 6.865 1.00 98.94 104 THR A N 1
ATOM 779 C CA . THR A 1 104 ? 0.003 -7.110 6.991 1.00 98.94 104 THR A CA 1
ATOM 780 C C . THR A 1 104 ? -1.371 -7.656 6.615 1.00 98.94 104 THR A C 1
ATOM 782 O O . THR A 1 104 ? -2.387 -6.978 6.744 1.00 98.94 104 THR A O 1
ATOM 785 N N . ASN A 1 105 ? -1.420 -8.902 6.135 1.00 98.88 105 ASN A N 1
ATOM 786 C CA . ASN A 1 105 ? -2.663 -9.675 5.973 1.00 98.88 105 ASN A CA 1
ATOM 787 C C . ASN A 1 105 ? -3.719 -9.052 5.036 1.00 98.88 105 ASN A C 1
ATOM 789 O O . ASN A 1 105 ? -4.910 -9.333 5.155 1.00 98.88 105 ASN A O 1
ATOM 793 N N . CYS A 1 106 ? -3.312 -8.181 4.113 1.00 98.88 106 CYS A N 1
ATOM 794 C CA . CYS A 1 106 ? -4.227 -7.497 3.204 1.00 98.88 106 CYS A CA 1
ATOM 795 C C . CYS A 1 106 ? -4.496 -8.277 1.907 1.00 98.88 106 CYS A C 1
ATOM 797 O O . CYS A 1 106 ? -3.630 -8.966 1.361 1.00 98.88 106 CYS A O 1
ATOM 799 N N . LYS A 1 107 ? -5.696 -8.084 1.357 1.00 98.94 107 LYS A N 1
ATOM 800 C CA . LYS A 1 107 ? -6.079 -8.503 0.010 1.00 98.94 107 LYS A CA 1
ATOM 801 C C . LYS A 1 107 ? -6.328 -7.282 -0.868 1.00 98.94 107 LYS A C 1
ATOM 803 O O . LYS A 1 107 ? -7.160 -6.437 -0.545 1.00 98.94 107 LYS A O 1
ATOM 808 N N . PHE A 1 108 ? -5.651 -7.229 -2.006 1.00 98.94 108 PHE A N 1
ATOM 809 C CA . PHE A 1 108 ? -5.755 -6.150 -2.980 1.00 98.94 108 PHE A CA 1
ATOM 810 C C . PHE A 1 108 ? -6.182 -6.722 -4.325 1.00 98.94 108 PHE A C 1
ATOM 812 O O . PHE A 1 108 ? -5.569 -7.672 -4.815 1.00 98.94 108 PHE A O 1
ATOM 819 N N . SER A 1 109 ? -7.241 -6.172 -4.918 1.00 98.94 109 SER A N 1
ATOM 820 C CA . SER A 1 109 ? -7.730 -6.681 -6.200 1.00 98.94 109 SER A CA 1
ATOM 821 C C . SER A 1 109 ? -8.383 -5.636 -7.089 1.00 98.94 109 SER A C 1
ATOM 823 O O . SER A 1 109 ? -9.000 -4.707 -6.586 1.00 98.94 109 SER A O 1
ATOM 825 N N . ASP A 1 110 ? -8.297 -5.805 -8.407 1.00 98.88 110 ASP A N 1
ATOM 826 C CA . ASP A 1 110 ? -9.037 -4.977 -9.371 1.00 98.88 110 ASP A CA 1
ATOM 827 C C . ASP A 1 110 ? -8.724 -3.475 -9.211 1.00 98.88 110 ASP A C 1
ATOM 829 O O . ASP A 1 110 ? -9.619 -2.625 -9.119 1.00 98.88 110 ASP A O 1
ATOM 833 N N . LEU A 1 111 ? -7.428 -3.155 -9.119 1.00 98.88 111 LEU A N 1
ATOM 834 C CA . LEU A 1 111 ? -6.926 -1.795 -8.915 1.00 98.88 111 LEU A CA 1
ATOM 835 C C . LEU A 1 111 ? -6.423 -1.175 -10.223 1.00 98.88 111 LEU A C 1
ATOM 837 O O . LEU A 1 111 ? -5.820 -1.851 -11.059 1.00 98.88 111 LEU A O 1
ATOM 841 N N . GLN A 1 112 ? -6.667 0.129 -10.384 1.00 98.44 112 GLN A N 1
ATOM 842 C CA . GLN A 1 112 ? -6.117 0.931 -11.489 1.00 98.44 112 GLN A CA 1
ATOM 843 C C . GLN A 1 112 ? -4.760 1.552 -11.140 1.00 98.44 112 GLN A C 1
ATOM 845 O O . GLN A 1 112 ? -3.979 1.829 -12.044 1.00 98.44 112 GLN A O 1
ATOM 850 N N . GLY A 1 113 ? -4.524 1.833 -9.856 1.00 98.19 113 GLY A N 1
ATOM 851 C CA . GLY A 1 113 ? -3.236 2.272 -9.322 1.00 98.19 113 GLY A CA 1
ATOM 852 C C . GLY A 1 113 ? -2.531 1.118 -8.623 1.00 98.19 113 GLY A C 1
ATOM 853 O O . GLY A 1 113 ? -2.801 -0.048 -8.919 1.00 98.19 113 GLY A O 1
ATOM 854 N N . ASP A 1 114 ? -1.665 1.451 -7.675 1.00 98.81 114 ASP A N 1
ATOM 855 C CA . ASP A 1 114 ? -0.830 0.450 -7.018 1.00 98.81 114 ASP A CA 1
ATOM 856 C C . ASP A 1 114 ? -1.520 -0.122 -5.777 1.00 98.81 114 ASP A C 1
ATOM 858 O O . ASP A 1 114 ? -2.348 0.544 -5.134 1.00 98.81 114 ASP A O 1
ATOM 862 N N . ALA A 1 115 ? -1.184 -1.363 -5.414 1.00 98.88 115 ALA A N 1
ATOM 863 C CA . ALA A 1 115 ? -1.686 -1.920 -4.160 1.00 98.88 115 ALA A CA 1
ATOM 864 C C . ALA A 1 115 ? -0.999 -1.243 -2.966 1.00 98.88 115 ALA A C 1
ATOM 866 O O . ALA A 1 115 ? -1.662 -0.752 -2.050 1.00 98.88 115 ALA A O 1
ATOM 867 N N . ILE A 1 116 ? 0.328 -1.149 -3.000 1.00 98.94 116 ILE A N 1
ATOM 868 C CA . ILE A 1 116 ? 1.108 -0.393 -2.021 1.00 98.94 116 ILE A CA 1
ATOM 869 C C . ILE A 1 116 ? 2.186 0.373 -2.768 1.00 98.94 116 ILE A C 1
ATOM 871 O O . ILE A 1 116 ? 3.059 -0.244 -3.363 1.00 98.94 116 ILE A O 1
ATOM 875 N N . GLU A 1 117 ? 2.147 1.697 -2.686 1.00 98.69 117 GLU A N 1
ATOM 876 C CA . GLU A 1 117 ? 3.193 2.560 -3.225 1.00 98.69 117 GLU A CA 1
ATOM 877 C C . GLU A 1 117 ? 3.855 3.349 -2.096 1.00 98.69 117 GLU A C 1
ATOM 879 O O . GLU A 1 117 ? 3.220 4.183 -1.437 1.00 98.69 117 GLU A O 1
ATOM 884 N N . TRP A 1 118 ? 5.134 3.058 -1.853 1.00 98.50 118 TRP A N 1
ATOM 885 C CA . TRP A 1 118 ? 5.960 3.655 -0.807 1.00 98.50 118 TRP A CA 1
ATOM 886 C C . TRP A 1 118 ? 6.991 4.615 -1.408 1.00 98.50 118 TRP A C 1
ATOM 888 O O . TRP A 1 118 ? 8.183 4.319 -1.496 1.00 98.50 118 TRP A O 1
ATOM 898 N N . ASN A 1 119 ? 6.496 5.775 -1.847 1.00 96.81 119 ASN A N 1
ATOM 899 C CA . ASN A 1 119 ? 7.213 6.672 -2.748 1.00 96.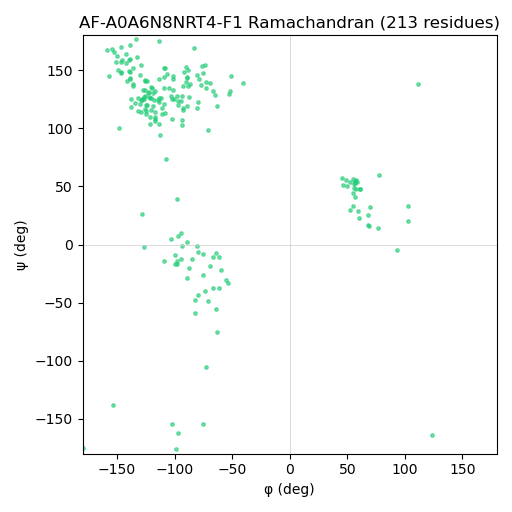81 119 ASN A CA 1
ATOM 900 C C . ASN A 1 119 ? 8.110 7.696 -2.030 1.00 96.81 119 ASN A C 1
ATOM 902 O O . ASN A 1 119 ? 7.679 8.364 -1.079 1.00 96.81 119 ASN A O 1
ATOM 906 N N . VAL A 1 120 ? 9.329 7.887 -2.548 1.00 94.69 120 VAL A N 1
ATOM 907 C CA . VAL A 1 120 ? 10.366 8.824 -2.066 1.00 94.69 120 VAL A CA 1
ATOM 908 C C . VAL A 1 120 ? 10.555 8.761 -0.548 1.00 94.69 120 VAL A C 1
ATOM 910 O O . VAL A 1 120 ? 10.497 9.764 0.169 1.00 94.69 120 VAL A O 1
ATOM 913 N N . ALA A 1 121 ? 10.749 7.552 -0.032 1.00 94.81 121 ALA A N 1
ATOM 914 C CA . ALA A 1 121 ? 10.753 7.239 1.394 1.00 94.81 121 ALA A CA 1
ATOM 915 C C . ALA A 1 121 ? 12.168 7.161 1.993 1.00 94.81 121 ALA A C 1
ATOM 917 O O . ALA A 1 121 ? 12.453 6.326 2.845 1.00 94.81 121 ALA A O 1
ATOM 918 N N . ILE A 1 122 ? 13.059 8.062 1.570 1.00 96.12 122 ILE A N 1
ATOM 919 C CA . ILE A 1 122 ? 14.495 8.068 1.921 1.00 96.12 122 ILE A CA 1
ATOM 920 C C . ILE A 1 122 ? 14.796 8.178 3.423 1.00 96.12 122 ILE A C 1
ATOM 922 O O . ILE A 1 122 ? 15.883 7.823 3.881 1.00 96.12 122 ILE A O 1
ATOM 926 N N . ASN A 1 123 ? 13.832 8.692 4.191 1.00 96.75 123 ASN A N 1
ATOM 927 C CA . ASN A 1 123 ? 13.946 8.853 5.635 1.00 96.75 123 ASN A CA 1
ATOM 928 C C . ASN A 1 123 ? 13.271 7.715 6.408 1.00 96.75 123 ASN A C 1
ATOM 930 O O . ASN A 1 123 ? 13.482 7.617 7.613 1.00 96.75 123 ASN A O 1
ATOM 934 N N . ASP A 1 124 ? 12.433 6.901 5.767 1.00 97.81 124 ASP A N 1
ATOM 935 C CA . ASP A 1 124 ? 11.657 5.875 6.458 1.00 97.81 124 ASP A CA 1
ATOM 936 C C . ASP A 1 124 ? 12.554 4.666 6.808 1.00 97.81 124 ASP A C 1
ATOM 938 O O . ASP A 1 124 ? 13.574 4.418 6.161 1.00 97.81 124 ASP A O 1
ATOM 942 N N . SER A 1 125 ? 12.201 3.924 7.860 1.00 97.94 125 SER A N 1
ATOM 943 C CA . SER A 1 125 ? 12.915 2.706 8.267 1.00 97.94 125 SER A CA 1
ATOM 944 C C . SER A 1 125 ? 12.008 1.726 9.006 1.00 97.94 125 SER A C 1
ATOM 946 O O . SER A 1 125 ? 10.925 2.087 9.472 1.00 97.94 125 SER A O 1
ATOM 948 N N . ASP A 1 126 ? 12.475 0.485 9.146 1.00 98.31 126 ASP A N 1
ATOM 949 C CA . ASP A 1 126 ? 11.780 -0.591 9.860 1.00 98.31 126 ASP A CA 1
ATOM 950 C C . ASP A 1 126 ? 10.380 -0.828 9.279 1.00 98.31 126 ASP A C 1
ATOM 952 O O . ASP A 1 126 ? 9.358 -0.736 9.962 1.00 98.31 126 ASP A O 1
ATOM 956 N N . ILE A 1 127 ? 10.344 -1.063 7.967 1.00 98.75 127 ILE A N 1
ATOM 957 C CA . ILE A 1 127 ? 9.110 -1.267 7.207 1.00 98.75 127 ILE A CA 1
ATOM 958 C C . ILE A 1 127 ? 8.911 -2.765 6.974 1.00 98.75 127 ILE A C 1
ATOM 960 O O . ILE A 1 127 ? 9.768 -3.433 6.392 1.00 98.75 127 ILE A O 1
ATOM 964 N N . LEU A 1 128 ? 7.756 -3.286 7.370 1.00 98.94 128 LEU A N 1
ATOM 965 C CA . LEU A 1 128 ? 7.302 -4.634 7.064 1.00 98.94 128 LEU A CA 1
ATOM 966 C C . LEU A 1 128 ? 6.067 -4.570 6.164 1.00 98.94 128 LEU A C 1
ATOM 968 O O . LEU A 1 128 ? 5.052 -3.973 6.521 1.00 98.94 128 LEU A O 1
ATOM 972 N N . ILE A 1 129 ? 6.152 -5.235 5.015 1.00 98.94 129 ILE A N 1
ATOM 973 C CA . ILE A 1 129 ? 5.033 -5.482 4.106 1.00 98.94 129 ILE A CA 1
ATOM 974 C C . ILE A 1 129 ? 4.918 -6.997 3.956 1.00 98.94 129 ILE A C 1
ATOM 976 O O . ILE A 1 129 ? 5.813 -7.631 3.384 1.00 98.94 129 ILE A O 1
ATOM 980 N N . SER A 1 130 ? 3.864 -7.605 4.504 1.00 98.94 130 SER A N 1
ATOM 981 C CA . SER A 1 130 ? 3.784 -9.065 4.537 1.00 98.94 130 SER A CA 1
ATOM 982 C C . SER A 1 130 ? 2.401 -9.682 4.424 1.00 98.94 130 SER A C 1
ATOM 984 O O . SER A 1 130 ? 1.379 -9.087 4.752 1.00 98.94 130 SER A O 1
ATOM 986 N N . ASP A 1 131 ? 2.393 -10.941 3.985 1.00 98.94 131 ASP A N 1
ATOM 987 C CA . ASP A 1 131 ? 1.214 -11.811 4.017 1.00 98.94 131 ASP A CA 1
ATOM 988 C C . ASP A 1 131 ? 0.060 -11.239 3.179 1.00 98.94 131 ASP A C 1
ATOM 990 O O . ASP A 1 131 ? -1.081 -11.128 3.624 1.00 98.94 131 ASP A O 1
ATOM 994 N N . HIS A 1 132 ? 0.368 -10.818 1.949 1.00 98.88 132 HIS A N 1
ATOM 995 C CA . HIS A 1 132 ? -0.610 -10.209 1.047 1.00 98.88 132 HIS A CA 1
ATOM 996 C C . HIS A 1 132 ? -1.027 -11.127 -0.092 1.00 98.88 132 HIS A C 1
ATOM 998 O O . HIS A 1 132 ? -0.216 -11.873 -0.651 1.00 98.88 132 HIS A O 1
ATOM 1004 N N . VAL A 1 133 ? -2.288 -10.980 -0.498 1.00 98.94 133 VAL A N 1
ATOM 1005 C CA . VAL A 1 133 ? -2.798 -11.485 -1.776 1.00 98.94 133 VAL A CA 1
ATOM 1006 C C . VAL A 1 133 ? -3.071 -10.299 -2.694 1.00 98.94 133 VAL A C 1
ATOM 1008 O O . VAL A 1 133 ? -3.859 -9.420 -2.350 1.00 98.94 133 VAL A O 1
ATOM 1011 N N . ILE A 1 134 ? -2.420 -10.268 -3.855 1.00 98.94 134 ILE A N 1
ATOM 1012 C CA . ILE A 1 134 ? -2.497 -9.172 -4.829 1.00 98.94 134 ILE A CA 1
ATOM 1013 C C . ILE A 1 134 ? -2.931 -9.743 -6.177 1.00 98.94 134 ILE A C 1
ATOM 1015 O O . ILE A 1 134 ? -2.246 -10.595 -6.736 1.00 98.94 134 ILE A O 1
ATOM 1019 N N . GLU A 1 135 ? -4.052 -9.286 -6.724 1.00 98.69 135 GLU A N 1
ATOM 1020 C CA . GLU A 1 135 ? -4.584 -9.827 -7.979 1.00 98.69 135 GLU A CA 1
ATOM 1021 C C . GLU A 1 135 ? -5.125 -8.741 -8.904 1.00 98.69 135 GLU A C 1
ATOM 1023 O O . GLU A 1 135 ? -5.803 -7.824 -8.456 1.00 98.69 135 GLU A O 1
ATOM 1028 N N . ARG A 1 136 ? -4.923 -8.878 -10.218 1.00 98.75 136 ARG A N 1
ATOM 1029 C CA . ARG A 1 136 ? -5.575 -8.020 -11.228 1.00 98.75 136 ARG A CA 1
ATOM 1030 C C . ARG A 1 136 ? -5.278 -6.536 -11.002 1.00 98.75 136 ARG A C 1
ATOM 1032 O O . ARG A 1 136 ? -6.182 -5.708 -10.877 1.00 98.75 136 ARG A O 1
ATOM 1039 N N . ILE A 1 137 ? -3.991 -6.211 -10.945 1.00 98.69 137 ILE A N 1
ATOM 1040 C CA . ILE A 1 137 ? -3.519 -4.825 -10.887 1.00 98.69 137 ILE A CA 1
ATOM 1041 C C . ILE A 1 137 ? -3.240 -4.379 -12.318 1.00 98.69 137 ILE A C 1
ATOM 1043 O O . ILE A 1 137 ? -2.305 -4.860 -12.962 1.00 98.69 137 ILE A O 1
ATOM 1047 N N . ASN A 1 138 ? -4.108 -3.515 -12.842 1.00 98.25 138 ASN A N 1
ATOM 1048 C CA . ASN A 1 138 ? -4.134 -3.193 -14.261 1.00 98.25 138 ASN A CA 1
ATOM 1049 C C . ASN A 1 138 ? -4.586 -1.747 -14.503 1.00 98.25 138 ASN A C 1
ATOM 1051 O O . ASN A 1 138 ? -5.781 -1.439 -14.526 1.00 98.25 138 ASN A O 1
ATOM 1055 N N . CYS A 1 139 ? -3.621 -0.862 -14.743 1.00 97.81 139 CYS A N 1
ATOM 1056 C CA . CYS A 1 139 ? -3.870 0.520 -15.129 1.00 97.81 139 CYS A CA 1
ATOM 1057 C C . CYS A 1 139 ? -4.410 0.582 -16.566 1.00 97.81 139 CYS A C 1
ATOM 1059 O O . CYS A 1 139 ? -3.668 0.557 -17.553 1.00 97.81 139 CYS A O 1
ATOM 1061 N N . THR A 1 140 ? -5.731 0.691 -16.691 1.00 96.06 140 THR A N 1
ATOM 1062 C CA . THR A 1 140 ? -6.423 0.830 -17.986 1.00 96.06 140 THR A CA 1
ATOM 1063 C C . THR A 1 140 ? -6.760 2.279 -18.328 1.00 96.06 140 THR A C 1
ATOM 1065 O O . THR A 1 140 ? -7.016 2.600 -19.488 1.00 96.06 140 THR A O 1
ATOM 1068 N N . ASN A 1 141 ? -6.717 3.172 -17.336 1.00 93.88 141 ASN A N 1
ATOM 1069 C CA . ASN A 1 141 ? -7.046 4.591 -17.483 1.00 93.88 141 ASN A CA 1
ATOM 1070 C C . ASN A 1 141 ? -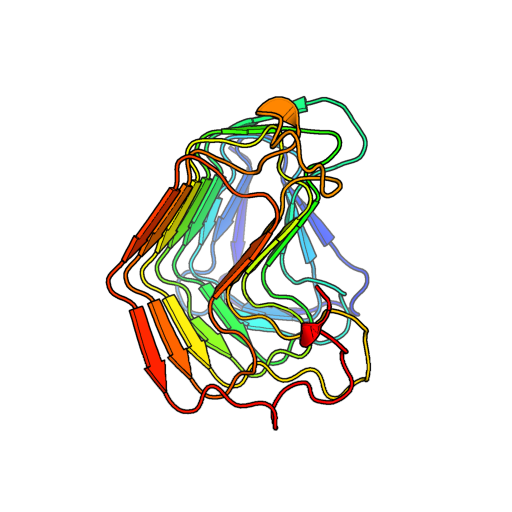5.900 5.449 -18.070 1.00 93.88 141 ASN A C 1
ATOM 1072 O O . ASN A 1 141 ? -6.081 6.650 -18.269 1.00 93.88 141 ASN A O 1
ATOM 1076 N N . GLY A 1 142 ? -4.737 4.851 -18.358 1.00 88.31 142 GLY A N 1
ATOM 1077 C CA . GLY A 1 142 ? -3.607 5.512 -19.019 1.00 88.31 142 GLY A CA 1
ATOM 1078 C C . GLY A 1 142 ? -2.786 6.442 -18.123 1.00 88.31 142 GLY A C 1
ATOM 1079 O O . GLY A 1 142 ? -2.007 7.241 -18.641 1.00 88.31 142 GLY A O 1
ATOM 1080 N N . LYS A 1 143 ? -2.951 6.376 -16.796 1.00 95.50 143 LYS A N 1
ATOM 1081 C CA . LYS A 1 143 ? -2.064 7.079 -15.866 1.00 95.50 143 LYS A CA 1
ATOM 1082 C C . LYS A 1 143 ? -0.659 6.482 -15.927 1.00 95.50 143 LYS A C 1
ATOM 1084 O O . LYS A 1 143 ? -0.486 5.265 -15.908 1.00 95.50 143 LYS A O 1
ATOM 1089 N N . ILE A 1 144 ? 0.323 7.370 -16.036 1.00 94.50 144 ILE A N 1
ATOM 1090 C CA . ILE A 1 144 ? 1.737 7.014 -16.152 1.00 94.50 144 ILE A CA 1
ATOM 1091 C C . ILE A 1 144 ? 2.241 6.510 -14.799 1.00 94.50 144 ILE A C 1
ATOM 1093 O O . ILE A 1 144 ? 1.888 7.089 -13.773 1.00 94.50 144 ILE A O 1
ATOM 1097 N N . ASN A 1 145 ? 3.071 5.470 -14.823 1.00 93.44 145 ASN A N 1
ATOM 1098 C CA . ASN A 1 145 ? 3.703 4.819 -13.675 1.00 93.44 145 ASN A CA 1
ATOM 1099 C C . ASN A 1 145 ? 2.707 4.242 -12.654 1.00 93.44 145 ASN A C 1
ATOM 1101 O O . ASN A 1 145 ? 2.989 4.204 -11.467 1.00 93.44 145 ASN A O 1
ATOM 1105 N N . TRP A 1 146 ? 1.515 3.837 -13.103 1.00 97.38 146 TRP A N 1
ATOM 1106 C CA . TRP A 1 146 ? 0.498 3.195 -12.263 1.00 97.38 146 TRP A CA 1
ATOM 1107 C C . TRP A 1 146 ? 0.359 1.713 -12.613 1.00 97.38 146 TRP A C 1
ATOM 1109 O O . TRP A 1 146 ? 0.494 1.315 -13.775 1.00 97.38 146 TRP A O 1
ATOM 1119 N N . GLY A 1 147 ? -0.048 0.918 -11.629 1.00 97.62 147 GLY A N 1
ATOM 1120 C CA . GLY A 1 147 ? -0.419 -0.483 -11.777 1.00 97.62 147 GLY A CA 1
ATOM 1121 C C . GLY A 1 147 ? 0.658 -1.463 -11.305 1.00 97.62 147 GLY A C 1
ATOM 1122 O O . GLY A 1 147 ? 0.792 -2.543 -11.889 1.00 97.62 147 GLY A O 1
ATOM 1123 N N . ILE A 1 148 ? 1.413 -1.082 -10.277 1.00 98.44 148 ILE A N 1
ATOM 1124 C CA . ILE A 1 148 ? 2.390 -1.903 -9.559 1.00 98.44 148 ILE A CA 1
ATOM 1125 C C . ILE A 1 148 ? 1.691 -2.637 -8.405 1.00 98.44 148 ILE A C 1
ATOM 1127 O O . ILE A 1 148 ? 0.782 -2.119 -7.760 1.00 98.44 148 ILE A O 1
ATOM 1131 N N . GLY A 1 149 ? 2.109 -3.869 -8.112 1.00 98.69 149 GLY A N 1
ATOM 1132 C CA . GLY A 1 149 ? 1.701 -4.553 -6.885 1.00 98.69 149 GLY A CA 1
ATOM 1133 C C . GLY A 1 149 ? 2.213 -3.809 -5.647 1.00 98.69 149 GLY A C 1
ATOM 1134 O O . GLY A 1 149 ? 1.449 -3.134 -4.964 1.00 98.69 149 GLY A O 1
ATOM 1135 N N . ILE A 1 150 ? 3.508 -3.927 -5.362 1.00 98.88 150 ILE A N 1
ATOM 1136 C CA . ILE A 1 150 ? 4.188 -3.241 -4.256 1.00 98.88 150 ILE A CA 1
ATOM 1137 C C . ILE A 1 150 ? 5.379 -2.462 -4.818 1.00 98.88 150 ILE A C 1
ATOM 1139 O O . ILE A 1 150 ? 6.304 -3.085 -5.335 1.00 98.88 150 ILE A O 1
ATOM 1143 N N . GLY A 1 151 ? 5.371 -1.137 -4.703 1.00 98.50 151 GLY A N 1
ATOM 1144 C CA . GLY A 1 151 ? 6.483 -0.257 -5.058 1.00 98.50 151 GLY A CA 1
ATOM 1145 C C . GLY A 1 151 ? 7.141 0.357 -3.822 1.00 98.50 151 GLY A C 1
ATOM 1146 O O . GLY A 1 151 ? 6.456 0.806 -2.901 1.00 98.50 151 GLY A O 1
ATOM 1147 N N . LEU A 1 152 ? 8.476 0.357 -3.776 1.00 98.31 152 LEU A N 1
ATOM 1148 C CA . LEU A 1 152 ? 9.264 1.113 -2.800 1.00 98.31 152 LEU A CA 1
ATOM 1149 C C . LEU A 1 152 ? 10.336 1.928 -3.518 1.00 98.31 152 LEU A C 1
ATOM 1151 O O . LEU A 1 152 ? 11.177 1.363 -4.218 1.00 98.31 152 LEU A O 1
ATOM 1155 N N . ALA A 1 153 ? 10.337 3.237 -3.282 1.00 96.31 153 ALA A N 1
ATOM 1156 C CA . ALA A 1 153 ? 11.202 4.163 -3.996 1.00 96.31 153 ALA A CA 1
ATOM 1157 C C . ALA A 1 153 ? 12.025 5.055 -3.066 1.00 96.31 153 ALA A C 1
ATOM 1159 O O . ALA A 1 153 ? 11.507 5.668 -2.123 1.00 96.31 153 ALA A O 1
ATOM 1160 N N . GLY A 1 154 ? 13.320 5.153 -3.365 1.00 94.69 154 GLY A N 1
ATOM 1161 C CA . GLY A 1 154 ? 14.184 6.223 -2.882 1.00 94.69 154 GLY A CA 1
ATOM 1162 C C . GLY A 1 154 ? 13.939 7.540 -3.631 1.00 94.69 154 GLY A C 1
ATOM 1163 O O . GLY A 1 154 ? 12.851 7.812 -4.128 1.00 94.69 154 GLY A O 1
ATOM 1164 N N . SER A 1 155 ? 14.949 8.401 -3.668 1.00 91.94 155 SER A N 1
ATOM 1165 C CA . SER A 1 155 ? 14.945 9.643 -4.449 1.00 91.94 155 SER A CA 1
ATOM 1166 C C . SER A 1 155 ? 15.657 9.429 -5.793 1.00 91.94 155 SER A C 1
ATOM 1168 O O . SER A 1 155 ? 15.855 8.293 -6.224 1.00 91.94 155 SER A O 1
ATOM 1170 N N . THR A 1 156 ? 16.054 10.522 -6.445 1.00 87.00 156 THR A N 1
ATOM 1171 C CA . THR A 1 156 ? 16.764 10.566 -7.729 1.00 87.00 156 THR A CA 1
ATOM 1172 C C . THR A 1 156 ? 17.850 9.496 -7.857 1.00 87.00 156 THR A C 1
ATOM 1174 O O . THR A 1 156 ? 18.608 9.249 -6.925 1.00 87.00 156 THR A O 1
ATOM 1177 N N . TYR A 1 157 ? 17.945 8.892 -9.041 1.00 80.00 157 TYR A N 1
ATOM 1178 C CA . TYR A 1 157 ? 19.013 7.955 -9.366 1.00 80.00 157 TYR A CA 1
ATOM 1179 C C . TYR A 1 157 ? 20.380 8.655 -9.380 1.00 80.00 157 TYR A C 1
ATOM 1181 O O . TYR A 1 157 ? 20.573 9.657 -10.073 1.00 80.00 157 TYR A O 1
ATOM 1189 N N . ASP A 1 158 ? 21.339 8.091 -8.651 1.00 82.56 158 ASP A N 1
ATOM 1190 C CA . ASP A 1 158 ? 22.724 8.552 -8.584 1.00 82.56 158 ASP A CA 1
ATOM 1191 C C . ASP A 1 158 ? 23.661 7.334 -8.623 1.00 82.56 158 ASP A C 1
ATOM 1193 O O . ASP A 1 158 ? 23.551 6.419 -7.804 1.00 82.56 158 ASP A O 1
ATOM 1197 N N . ASN A 1 159 ? 24.604 7.327 -9.572 1.00 86.56 159 ASN A N 1
ATOM 1198 C CA . ASN A 1 159 ? 25.581 6.246 -9.761 1.00 86.56 159 ASN A CA 1
ATOM 1199 C C . ASN A 1 159 ? 26.591 6.114 -8.606 1.00 86.56 159 ASN A C 1
ATOM 1201 O O . ASN A 1 159 ? 27.330 5.133 -8.558 1.00 86.56 159 ASN A O 1
ATOM 1205 N N . ASN A 1 160 ? 26.643 7.077 -7.683 1.00 90.31 160 ASN A N 1
ATOM 1206 C CA . ASN A 1 160 ? 27.402 6.952 -6.439 1.00 90.31 160 ASN A CA 1
ATOM 1207 C C . ASN A 1 160 ? 26.655 6.134 -5.377 1.00 90.31 160 ASN A C 1
ATOM 1209 O O . ASN A 1 160 ? 27.221 5.862 -4.319 1.00 90.31 160 ASN A O 1
ATOM 1213 N N . TYR A 1 161 ? 25.399 5.757 -5.646 1.00 83.25 161 TYR A N 1
ATOM 1214 C CA . TYR A 1 161 ? 24.516 5.030 -4.738 1.00 83.25 161 TYR A CA 1
ATOM 1215 C C . TYR A 1 161 ? 24.554 5.616 -3.320 1.00 83.25 161 TYR A C 1
ATOM 1217 O O . TYR A 1 161 ? 24.917 4.910 -2.373 1.00 83.25 161 TYR A O 1
ATOM 1225 N N . PRO A 1 162 ? 24.254 6.911 -3.136 1.00 92.56 162 PRO A N 1
ATOM 1226 C CA . PRO A 1 162 ? 24.377 7.544 -1.836 1.00 92.56 162 PRO A CA 1
ATOM 1227 C C . PRO A 1 162 ? 23.304 7.009 -0.879 1.00 92.56 162 PRO A C 1
ATOM 1229 O O . PRO A 1 162 ? 22.162 6.738 -1.246 1.00 92.56 162 PRO A O 1
ATOM 1232 N N . GLU A 1 163 ? 23.697 6.777 0.372 1.00 92.19 163 GLU A N 1
ATOM 1233 C CA . GLU A 1 163 ? 22.833 6.161 1.385 1.00 92.19 163 GLU A CA 1
ATOM 1234 C C . GLU A 1 163 ? 21.582 6.996 1.672 1.00 92.19 163 GLU A C 1
ATOM 1236 O O . GLU A 1 163 ? 20.502 6.452 1.873 1.00 92.19 163 GLU A O 1
ATOM 1241 N N . ASP A 1 164 ? 21.712 8.317 1.682 1.00 93.25 164 ASP A N 1
ATOM 1242 C CA . ASP A 1 164 ? 20.658 9.282 2.002 1.00 93.25 164 ASP A CA 1
ATOM 1243 C C . ASP A 1 164 ? 19.621 9.477 0.887 1.00 93.25 164 ASP A C 1
ATOM 1245 O O . ASP A 1 164 ? 18.593 10.106 1.129 1.00 93.25 164 ASP A O 1
ATOM 1249 N N . GLN A 1 165 ? 19.844 8.910 -0.301 1.00 94.88 165 GLN A N 1
ATOM 1250 C CA . GLN A 1 165 ? 18.852 8.888 -1.376 1.00 94.88 165 GLN A CA 1
ATOM 1251 C C . GLN A 1 165 ? 18.111 7.553 -1.466 1.00 94.88 165 GLN A C 1
ATOM 1253 O O . GLN A 1 165 ? 17.124 7.472 -2.190 1.00 94.88 165 GLN A O 1
ATOM 1258 N N . ALA A 1 166 ? 18.539 6.527 -0.728 1.00 95.56 166 ALA A N 1
ATOM 1259 C CA . ALA A 1 166 ? 17.953 5.202 -0.837 1.00 95.56 166 ALA A CA 1
ATOM 1260 C C . ALA A 1 166 ? 16.771 4.981 0.122 1.00 95.56 166 ALA A C 1
ATOM 1262 O O . ALA A 1 166 ? 16.838 5.351 1.298 1.00 95.56 166 ALA A O 1
ATOM 1263 N N . VAL A 1 167 ? 15.722 4.299 -0.352 1.00 97.00 167 VAL A N 1
ATOM 1264 C CA . VAL A 1 167 ? 14.744 3.642 0.533 1.00 97.00 167 VAL A CA 1
ATOM 1265 C C . VAL A 1 167 ? 15.393 2.407 1.149 1.00 97.00 167 VAL A C 1
ATOM 1267 O O . VAL A 1 167 ? 16.087 1.657 0.460 1.00 97.00 167 VAL A O 1
ATOM 1270 N N . LYS A 1 168 ? 15.226 2.194 2.456 1.00 96.62 168 LYS A N 1
ATOM 1271 C CA . LYS A 1 168 ? 16.031 1.190 3.164 1.00 96.62 168 LYS A CA 1
ATOM 1272 C C . LYS A 1 168 ? 15.397 0.612 4.412 1.00 96.62 168 LYS A C 1
ATOM 1274 O O . LYS A 1 168 ? 14.406 1.130 4.916 1.00 96.62 168 LYS A O 1
ATOM 1279 N N . ASN A 1 169 ? 16.009 -0.464 4.908 1.00 98.06 169 ASN A N 1
ATOM 1280 C CA . ASN A 1 169 ? 15.612 -1.173 6.124 1.00 98.06 169 ASN A CA 1
ATOM 1281 C C . ASN A 1 169 ? 14.158 -1.652 6.053 1.00 98.06 169 ASN A C 1
ATOM 1283 O O . ASN A 1 169 ? 13.344 -1.360 6.931 1.00 98.06 169 ASN A O 1
ATOM 1287 N N . PHE A 1 170 ? 13.837 -2.371 4.976 1.00 98.75 170 PHE A N 1
ATOM 1288 C CA . PHE A 1 170 ? 12.499 -2.898 4.740 1.00 98.75 170 PHE A CA 1
ATOM 1289 C C . PHE A 1 170 ? 12.497 -4.390 4.406 1.00 98.75 170 PHE A C 1
ATOM 1291 O O . PHE A 1 170 ? 13.465 -4.952 3.886 1.00 98.75 170 PHE A O 1
ATOM 1298 N N . VAL A 1 171 ? 11.371 -5.036 4.692 1.00 98.94 171 VAL A N 1
ATOM 1299 C CA . VAL A 1 171 ? 11.126 -6.445 4.398 1.00 98.94 171 VAL A CA 1
ATOM 1300 C C . VAL A 1 171 ? 9.807 -6.580 3.648 1.00 98.94 171 VAL A C 1
ATOM 1302 O O . VAL A 1 171 ? 8.762 -6.169 4.147 1.00 98.94 171 VAL A O 1
ATOM 1305 N N . VAL A 1 172 ? 9.857 -7.213 2.475 1.00 98.94 172 VAL A N 1
ATOM 1306 C CA . VAL A 1 172 ? 8.682 -7.668 1.724 1.00 98.94 172 VAL A CA 1
ATOM 1307 C C . VAL A 1 172 ? 8.656 -9.194 1.751 1.00 98.94 172 VAL A C 1
ATOM 1309 O O . VAL A 1 172 ? 9.585 -9.851 1.272 1.00 98.94 172 VAL A O 1
ATOM 1312 N N . VAL A 1 173 ? 7.624 -9.794 2.344 1.00 98.94 173 VAL A N 1
ATOM 1313 C CA . VAL A 1 173 ? 7.620 -11.246 2.586 1.00 98.94 173 VAL A CA 1
ATOM 1314 C C . VAL A 1 173 ? 6.237 -11.880 2.491 1.00 98.94 173 VAL A C 1
ATOM 1316 O O . VAL A 1 173 ? 5.240 -11.270 2.842 1.00 98.94 173 VAL A O 1
ATOM 1319 N N . ASN A 1 174 ? 6.173 -13.133 2.035 1.00 98.88 174 ASN A N 1
ATOM 1320 C CA . ASN A 1 174 ? 4.933 -13.918 1.962 1.00 98.88 174 ASN A CA 1
ATOM 1321 C C . ASN A 1 174 ? 3.869 -13.277 1.054 1.00 98.88 174 ASN A C 1
ATOM 1323 O O . ASN A 1 174 ? 2.702 -13.161 1.422 1.00 98.88 174 ASN A O 1
ATOM 1327 N N . ILE A 1 175 ? 4.264 -12.857 -0.148 1.00 98.88 175 ILE A N 1
ATOM 1328 C CA . ILE A 1 175 ? 3.343 -12.243 -1.111 1.00 98.88 175 ILE A CA 1
ATOM 1329 C C . ILE A 1 175 ? 2.883 -13.294 -2.115 1.00 98.88 175 ILE A C 1
ATOM 1331 O O . ILE A 1 175 ? 3.705 -13.961 -2.745 1.00 98.88 175 ILE A O 1
ATOM 1335 N N . THR A 1 176 ? 1.572 -13.419 -2.297 1.00 98.94 176 THR A N 1
ATOM 1336 C CA . THR A 1 176 ? 0.978 -14.168 -3.408 1.00 98.94 176 THR A CA 1
ATOM 1337 C C . THR A 1 176 ? 0.366 -13.180 -4.390 1.00 98.94 176 THR A C 1
ATOM 1339 O O . THR A 1 176 ? -0.585 -12.479 -4.059 1.00 98.94 176 THR A O 1
ATOM 1342 N N . GLY A 1 177 ? 0.931 -13.102 -5.589 1.00 98.81 177 GLY A N 1
ATOM 1343 C CA . GLY A 1 177 ? 0.564 -12.130 -6.608 1.00 98.81 177 GLY A CA 1
ATOM 1344 C C . GLY A 1 177 ? 0.156 -12.772 -7.926 1.00 98.81 177 GLY A C 1
ATOM 1345 O O . GLY A 1 177 ? 0.790 -13.732 -8.375 1.00 98.81 177 GLY A O 1
ATOM 1346 N N . SER A 1 178 ? -0.860 -12.228 -8.591 1.00 98.81 178 SER A N 1
ATOM 1347 C CA . SER A 1 178 ? -1.134 -12.585 -9.979 1.00 98.81 178 SER A CA 1
ATOM 1348 C C . SER A 1 178 ? -1.782 -11.491 -10.814 1.00 98.81 178 SER A C 1
ATOM 1350 O O . SER A 1 178 ? -2.357 -10.543 -10.285 1.00 98.81 178 SER A O 1
ATOM 1352 N N . ASP A 1 179 ? -1.707 -11.657 -12.134 1.00 98.62 179 ASP A N 1
ATOM 1353 C CA . ASP A 1 179 ? -2.410 -10.824 -13.109 1.00 98.62 179 ASP A CA 1
ATOM 1354 C C . ASP A 1 179 ? -2.034 -9.331 -12.981 1.00 98.62 179 ASP A C 1
ATOM 1356 O O . ASP A 1 179 ? -2.883 -8.459 -12.791 1.00 98.62 179 ASP A O 1
ATOM 1360 N N . CYS A 1 180 ? -0.735 -9.033 -13.020 1.00 97.75 180 CYS A N 1
ATOM 1361 C CA . CYS A 1 180 ? -0.214 -7.666 -13.002 1.00 97.75 180 CYS A CA 1
ATOM 1362 C C . CYS A 1 180 ? 1.068 -7.548 -13.828 1.00 97.75 180 CYS A C 1
ATOM 1364 O O . CYS A 1 180 ? 1.630 -8.548 -14.272 1.00 97.75 180 CYS A O 1
ATOM 1366 N N . ARG A 1 181 ? 1.535 -6.321 -14.068 1.00 97.44 181 ARG A N 1
ATOM 1367 C CA . ARG A 1 181 ? 2.753 -6.100 -14.860 1.00 97.44 181 ARG A CA 1
ATOM 1368 C C . ARG A 1 181 ? 4.025 -6.268 -14.037 1.00 97.44 181 ARG A C 1
ATOM 1370 O O . ARG A 1 181 ? 4.958 -6.939 -14.458 1.00 97.44 181 ARG A O 1
ATOM 1377 N N . GLN A 1 182 ? 4.048 -5.635 -12.870 1.00 97.44 182 GLN A N 1
ATOM 1378 C CA . GLN A 1 182 ? 5.151 -5.651 -11.920 1.00 97.44 182 GLN A CA 1
ATOM 1379 C C . GLN A 1 182 ? 4.559 -5.944 -10.546 1.00 97.44 182 GLN A C 1
ATOM 1381 O O . GLN A 1 182 ? 3.752 -5.171 -10.033 1.00 97.44 182 GLN A O 1
ATOM 1386 N N . LEU A 1 183 ? 4.915 -7.090 -9.962 1.00 98.44 183 LEU A N 1
ATOM 1387 C CA . LEU A 1 183 ? 4.401 -7.469 -8.646 1.00 98.44 183 LEU A CA 1
ATOM 1388 C C . LEU A 1 183 ? 5.148 -6.754 -7.518 1.00 98.44 183 LEU A C 1
ATOM 1390 O O . LEU A 1 183 ? 4.517 -6.294 -6.573 1.00 98.44 183 LEU A O 1
ATOM 1394 N N . ILE A 1 184 ? 6.475 -6.679 -7.616 1.00 98.50 184 ILE A N 1
ATOM 1395 C CA . ILE A 1 184 ? 7.333 -5.963 -6.671 1.00 98.50 184 ILE A CA 1
ATOM 1396 C C . ILE A 1 184 ? 8.279 -5.092 -7.488 1.00 98.50 184 ILE A C 1
ATOM 1398 O O . ILE A 1 184 ? 8.960 -5.602 -8.378 1.00 98.50 184 ILE A O 1
ATOM 1402 N N . HIS A 1 185 ? 8.304 -3.804 -7.171 1.00 97.44 185 HIS A N 1
ATOM 1403 C CA . HIS A 1 185 ? 9.169 -2.788 -7.753 1.00 97.44 185 HIS A CA 1
ATOM 1404 C C . HIS A 1 185 ? 9.990 -2.144 -6.639 1.00 97.44 185 HIS A C 1
ATOM 1406 O O . HIS A 1 185 ? 9.450 -1.772 -5.596 1.00 97.44 185 HIS A O 1
ATOM 1412 N N . VAL A 1 186 ? 11.300 -2.041 -6.843 1.00 96.81 186 VAL A N 1
ATOM 1413 C CA . VAL A 1 186 ? 12.195 -1.326 -5.931 1.00 96.81 186 VAL A CA 1
ATOM 1414 C C . VAL A 1 186 ? 13.117 -0.457 -6.762 1.00 96.81 186 VAL A C 1
ATOM 1416 O O . VAL A 1 186 ? 13.893 -0.973 -7.565 1.00 96.81 186 VAL A O 1
ATOM 1419 N N . GLU A 1 187 ? 13.085 0.844 -6.506 1.00 93.19 187 GLU A N 1
ATOM 1420 C CA . GLU A 1 187 ? 13.982 1.817 -7.123 1.00 93.19 187 GLU A CA 1
ATOM 1421 C C . GLU A 1 187 ? 14.800 2.530 -6.046 1.00 93.19 187 GLU A C 1
ATOM 1423 O O . GLU A 1 187 ? 14.288 2.927 -4.997 1.00 93.19 187 GLU A O 1
ATOM 1428 N N . ASN A 1 188 ? 16.107 2.656 -6.293 1.00 94.25 188 ASN A N 1
ATOM 1429 C CA . ASN A 1 188 ? 17.057 3.248 -5.349 1.00 94.25 188 ASN A CA 1
ATOM 1430 C C . ASN A 1 188 ? 16.929 2.639 -3.930 1.00 94.25 188 ASN A C 1
ATOM 1432 O O . ASN A 1 188 ? 16.746 3.342 -2.940 1.00 94.25 188 ASN A O 1
ATOM 1436 N N . GLY A 1 189 ? 16.941 1.305 -3.836 1.00 95.31 189 GLY A N 1
ATOM 1437 C CA . GLY A 1 189 ? 16.755 0.568 -2.582 1.00 95.31 189 GLY A CA 1
ATOM 1438 C C . GLY A 1 189 ? 18.060 0.052 -1.971 1.00 95.31 189 GLY A C 1
ATOM 1439 O O . GLY A 1 189 ? 18.955 -0.392 -2.691 1.00 95.31 189 GLY A O 1
ATOM 1440 N N . LYS A 1 190 ? 18.155 0.029 -0.637 1.00 95.50 190 LYS A N 1
ATOM 1441 C CA . LYS A 1 190 ? 19.271 -0.565 0.124 1.00 95.50 190 LYS A CA 1
ATOM 1442 C C . LYS A 1 190 ? 18.801 -1.313 1.369 1.00 95.50 190 LYS A C 1
ATOM 1444 O O . LYS A 1 190 ? 17.720 -1.060 1.874 1.00 95.50 190 LYS A O 1
ATOM 1449 N N . HIS A 1 191 ? 19.624 -2.228 1.884 1.00 97.12 191 HIS A N 1
ATOM 1450 C CA . HIS A 1 191 ? 19.376 -2.922 3.158 1.00 97.12 191 HIS A CA 1
ATOM 1451 C C . HIS A 1 191 ? 17.959 -3.506 3.279 1.00 97.12 191 HIS A C 1
ATOM 1453 O O . HIS A 1 191 ? 17.213 -3.183 4.203 1.00 97.12 191 HIS A O 1
ATOM 1459 N N . PHE A 1 192 ? 17.571 -4.345 2.320 1.00 98.50 192 PHE A N 1
ATOM 1460 C CA . PHE A 1 192 ? 16.228 -4.907 2.277 1.00 98.50 192 PHE A CA 1
ATOM 1461 C C . PHE A 1 192 ? 16.214 -6.412 2.042 1.00 98.50 192 PHE A C 1
ATOM 1463 O O . PHE A 1 192 ? 17.183 -7.003 1.563 1.00 98.50 192 PHE A O 1
ATOM 1470 N N . VAL A 1 193 ? 15.080 -7.028 2.370 1.00 98.75 193 VAL A N 1
ATOM 1471 C CA . VAL A 1 193 ? 14.817 -8.449 2.133 1.00 98.75 193 VAL A CA 1
ATOM 1472 C C . VAL A 1 193 ? 13.514 -8.600 1.361 1.00 98.75 193 VAL A C 1
ATOM 1474 O O . VAL A 1 193 ? 12.472 -8.124 1.802 1.00 98.75 193 VAL A O 1
ATOM 1477 N N . ILE A 1 194 ? 13.562 -9.328 0.245 1.00 98.81 194 ILE A N 1
ATOM 1478 C CA . ILE A 1 194 ? 12.377 -9.804 -0.477 1.00 98.81 194 ILE A CA 1
ATOM 1479 C C . ILE A 1 194 ? 12.423 -11.330 -0.474 1.00 98.81 194 ILE A C 1
ATOM 1481 O O . ILE A 1 194 ? 13.387 -11.915 -0.970 1.00 98.81 194 ILE A O 1
ATOM 1485 N N . ARG A 1 195 ? 11.423 -12.003 0.109 1.00 98.75 195 ARG A N 1
ATOM 1486 C CA . ARG A 1 195 ? 11.430 -13.476 0.208 1.00 98.75 195 ARG A CA 1
ATOM 1487 C C . ARG A 1 195 ? 10.036 -14.098 0.230 1.00 98.75 195 ARG A C 1
ATOM 1489 O O . ARG A 1 195 ? 9.069 -13.470 0.638 1.00 98.75 195 ARG A O 1
ATOM 1496 N N . ASN A 1 196 ? 9.958 -15.373 -0.149 1.00 98.81 196 ASN A N 1
ATOM 1497 C CA . ASN A 1 196 ? 8.718 -16.156 -0.184 1.00 98.81 196 ASN A CA 1
ATOM 1498 C C . ASN A 1 196 ? 7.611 -15.492 -1.027 1.00 98.81 196 ASN A C 1
ATOM 1500 O O . ASN A 1 196 ? 6.518 -15.203 -0.542 1.00 98.81 196 ASN A O 1
ATOM 1504 N N . ILE A 1 197 ? 7.934 -15.219 -2.294 1.00 98.81 197 ILE A N 1
ATOM 1505 C CA . ILE A 1 197 ? 7.024 -14.599 -3.260 1.00 98.81 197 ILE A CA 1
ATOM 1506 C C . ILE A 1 197 ? 6.500 -15.675 -4.209 1.00 98.81 197 ILE A C 1
ATOM 1508 O O . ILE A 1 197 ? 7.280 -16.409 -4.817 1.00 98.81 197 ILE A O 1
ATOM 1512 N N . LYS A 1 198 ? 5.179 -15.761 -4.352 1.00 98.81 198 LYS A N 1
ATOM 1513 C CA . LYS A 1 198 ? 4.500 -16.619 -5.326 1.00 98.81 198 LYS A CA 1
ATOM 1514 C C . LYS A 1 198 ? 3.854 -15.728 -6.373 1.00 98.81 198 LYS A C 1
ATOM 1516 O O . LYS A 1 198 ? 2.921 -15.002 -6.055 1.00 98.81 198 LYS A O 1
ATOM 1521 N N . ALA A 1 199 ? 4.346 -15.780 -7.605 1.00 98.38 199 ALA A N 1
ATOM 1522 C CA . ALA A 1 199 ? 3.874 -14.931 -8.691 1.00 98.38 199 ALA A CA 1
ATOM 1523 C C . ALA A 1 199 ? 3.330 -15.777 -9.849 1.00 98.38 199 ALA A C 1
ATOM 1525 O O . ALA A 1 199 ? 3.953 -16.763 -10.244 1.00 98.38 199 ALA A O 1
ATOM 1526 N N . ARG A 1 200 ? 2.179 -15.394 -10.411 1.00 98.62 200 ARG A N 1
ATOM 1527 C CA . ARG A 1 200 ? 1.571 -16.053 -11.579 1.00 98.62 200 ARG A CA 1
ATOM 1528 C C . ARG A 1 200 ? 1.062 -15.010 -12.566 1.00 98.62 200 ARG A C 1
ATOM 1530 O O . ARG A 1 200 ? 0.416 -14.059 -12.157 1.00 98.62 200 ARG A O 1
ATOM 1537 N N . ASN A 1 201 ? 1.274 -15.229 -13.863 1.00 98.44 201 ASN A N 1
ATOM 1538 C CA . ASN A 1 201 ? 0.768 -14.338 -14.914 1.00 98.44 201 ASN A CA 1
ATOM 1539 C C . ASN A 1 201 ? 1.219 -12.875 -14.723 1.00 98.44 201 ASN A C 1
ATOM 1541 O O . ASN A 1 201 ? 0.406 -11.954 -14.684 1.00 98.44 201 ASN A O 1
ATOM 1545 N N . ILE A 1 202 ? 2.532 -12.694 -14.552 1.00 97.81 202 ILE A N 1
ATOM 1546 C CA . ILE A 1 202 ? 3.170 -11.378 -14.494 1.00 97.81 202 ILE A CA 1
ATOM 1547 C C . ILE A 1 202 ? 3.642 -11.035 -15.901 1.00 97.81 202 ILE A C 1
ATOM 1549 O O . ILE A 1 202 ? 4.603 -11.640 -16.381 1.00 97.81 202 ILE A O 1
ATOM 1553 N N . THR A 1 203 ? 2.919 -10.162 -16.601 1.00 96.38 203 THR A N 1
ATOM 1554 C CA . THR A 1 203 ? 3.111 -9.985 -18.048 1.00 96.38 203 THR A CA 1
ATOM 1555 C C . THR A 1 203 ? 2.972 -8.532 -18.505 1.00 96.38 203 THR A C 1
ATOM 1557 O O . THR A 1 203 ? 2.263 -7.740 -17.878 1.00 96.38 203 THR A O 1
ATOM 1560 N N . PRO A 1 204 ? 3.579 -8.178 -19.655 1.00 94.25 204 PRO A N 1
ATOM 1561 C CA . PRO A 1 204 ? 3.426 -6.859 -20.262 1.00 94.25 204 PRO A CA 1
ATOM 1562 C C . PRO A 1 204 ? 2.013 -6.492 -20.744 1.00 94.25 204 PRO A C 1
ATOM 1564 O O . PRO A 1 204 ? 1.801 -5.360 -21.189 1.00 94.25 204 PRO A O 1
ATOM 1567 N N . ASP A 1 205 ? 1.061 -7.424 -20.719 1.00 95.50 205 ASP A N 1
ATOM 1568 C CA . ASP A 1 205 ? -0.310 -7.165 -21.166 1.00 95.50 205 ASP A CA 1
ATOM 1569 C C . ASP A 1 205 ? -1.100 -6.343 -20.144 1.00 95.50 205 ASP A C 1
ATOM 1571 O O . ASP A 1 205 ? -1.995 -5.577 -20.511 1.00 95.50 205 ASP A O 1
ATOM 1575 N N . PHE A 1 206 ? -0.722 -6.436 -18.869 1.00 97.25 206 PHE A N 1
ATOM 1576 C CA . PHE A 1 206 ? -1.247 -5.578 -17.816 1.00 97.25 206 PHE A CA 1
ATOM 1577 C C . PHE A 1 206 ? -0.571 -4.204 -17.847 1.00 97.25 206 PHE A C 1
ATOM 1579 O O . PHE A 1 206 ? 0.627 -4.076 -18.121 1.00 97.25 206 PHE A O 1
ATOM 1586 N N . SER A 1 207 ? -1.355 -3.155 -17.575 1.00 96.81 207 SER A N 1
ATOM 1587 C CA . SER A 1 207 ? -0.890 -1.765 -17.454 1.00 96.81 207 SER A CA 1
ATOM 1588 C C . SER A 1 207 ? -0.066 -1.282 -18.660 1.00 96.81 207 SER A C 1
ATOM 1590 O O . SER A 1 207 ? 0.807 -0.424 -18.543 1.00 96.81 207 SER A O 1
ATOM 1592 N N . LYS A 1 208 ? -0.340 -1.823 -19.854 1.00 94.62 208 LYS A N 1
ATOM 1593 C CA . LYS A 1 208 ? 0.480 -1.649 -21.068 1.00 94.62 208 LYS A CA 1
ATOM 1594 C C . LYS A 1 208 ? 0.724 -0.190 -21.468 1.00 94.62 208 LYS A C 1
ATOM 1596 O O . LYS A 1 208 ? 1.747 0.127 -22.062 1.00 94.62 208 LYS A O 1
ATOM 1601 N N . LYS A 1 209 ? -0.225 0.700 -21.168 1.00 93.94 209 LYS A N 1
ATOM 1602 C CA . LYS A 1 209 ? -0.155 2.133 -21.506 1.00 93.94 209 LYS A CA 1
ATOM 1603 C C . LYS A 1 209 ? 0.420 3.003 -20.383 1.00 93.94 209 LYS A C 1
ATOM 1605 O O . LYS A 1 209 ? 0.525 4.208 -20.573 1.00 93.94 209 LYS A O 1
ATOM 1610 N N . ALA A 1 210 ? 0.765 2.420 -19.235 1.00 93.12 210 ALA A N 1
ATOM 1611 C CA . ALA A 1 210 ? 1.237 3.164 -18.072 1.00 93.12 210 ALA A CA 1
ATOM 1612 C C . ALA A 1 210 ? 2.746 3.457 -18.107 1.00 93.12 210 ALA A C 1
ATOM 1614 O O . ALA A 1 210 ? 3.210 4.282 -17.334 1.00 93.12 210 ALA A O 1
ATOM 1615 N N . GLY A 1 211 ? 3.524 2.832 -18.999 1.00 87.19 211 GLY A N 1
ATOM 1616 C CA . GLY A 1 211 ? 4.951 3.153 -19.157 1.00 87.19 211 GLY A CA 1
ATOM 1617 C C . GLY A 1 211 ? 5.851 2.744 -17.983 1.00 87.19 211 GLY A C 1
ATOM 1618 O O . GLY A 1 211 ? 6.988 3.195 -17.926 1.00 87.19 211 GLY A O 1
ATOM 1619 N N . ILE A 1 212 ? 5.366 1.866 -17.098 1.00 84.12 212 ILE A N 1
ATOM 1620 C CA . ILE A 1 212 ? 6.054 1.399 -15.877 1.00 84.12 212 ILE A CA 1
ATOM 1621 C C . ILE A 1 212 ? 7.378 0.657 -16.124 1.00 84.12 212 ILE A C 1
ATOM 1623 O O . ILE A 1 212 ? 8.125 0.412 -15.190 1.00 84.12 212 ILE A O 1
ATOM 1627 N N . ASP A 1 213 ? 7.698 0.302 -17.370 1.00 74.88 213 ASP A N 1
ATOM 1628 C CA . ASP A 1 213 ? 8.999 -0.299 -17.705 1.00 74.88 213 ASP A CA 1
ATOM 1629 C C . ASP A 1 213 ? 10.171 0.682 -17.581 1.00 74.88 213 ASP A C 1
ATOM 1631 O O . ASP A 1 213 ? 11.320 0.254 -17.555 1.00 74.88 213 ASP A O 1
ATOM 1635 N N . ASN A 1 214 ? 9.876 1.985 -17.572 1.00 62.00 214 ASN A N 1
ATOM 1636 C CA . ASN A 1 214 ? 10.868 3.055 -17.470 1.00 62.00 214 ASN A CA 1
ATOM 1637 C C . ASN A 1 214 ? 10.923 3.677 -16.065 1.00 62.00 214 ASN A C 1
ATOM 1639 O O . ASN A 1 214 ? 11.579 4.708 -15.907 1.00 62.00 214 ASN A O 1
ATOM 1643 N N . ALA A 1 215 ? 10.163 3.121 -15.116 1.00 55.03 215 ALA A N 1
ATOM 1644 C CA . ALA A 1 215 ? 10.223 3.494 -13.708 1.00 55.03 215 ALA A CA 1
ATOM 1645 C C . ALA A 1 215 ? 11.458 2.850 -13.066 1.00 55.03 215 ALA A C 1
ATOM 1647 O O . ALA A 1 215 ? 11.702 1.652 -13.345 1.00 55.03 215 ALA A O 1
#

Nearest PDB structures (foldseek):
  2uve-assembly1_A  TM=4.761E-01  e=2.652E-02  Yersinia enterocolitica
  1ee6-assembly1_A  TM=3.658E-01  e=1.778E-02  Bacillus sp. KSM-P15
  5zky-assembly1_A  TM=3.966E-01  e=4.581E-01  Pseudarthrobacter chlorophenolicus A6
  3lyc-assembly8_P  TM=3.569E-01  e=7.529E+00  Parabacteroides distasonis ATCC 8503

Mean predicted aligned error: 3.09 Å

Secondary structure (DSSP, 8-state):
-EEEE-SSEEEEEEEEEEEE-TTEEEE-TTT-EEEEEEEEE-SSS-EEES-EEEEEEEEEEEEEE-SS--EEEEEEEES-EEEEEEEEEEEE-TT-EEEEEEEES-EEEEESS-SEEEET-TT-EEEEEEEEEEEEE---S--TT--EEEEEE-SS--TT--GGGSEEEEEEEEEEEEEESEEEEEESEEEEEEEEEEEEEE-TTTTTTS-GGG-

Organism: Escherichia coli (NCBI:txid562)

Solvent-accessible surface area (backbone atoms only — not comparable to full-atom values): 9869 Å² total; per-residue (Å²): 129,50,74,49,78,34,71,42,78,50,80,47,88,21,78,45,69,51,77,33,43,67,41,20,34,38,38,6,65,90,68,5,31,39,30,12,46,26,42,37,38,70,38,24,49,24,37,42,34,38,31,40,38,32,37,65,58,25,71,32,42,30,39,38,52,54,87,57,77,46,83,28,35,46,36,38,38,34,44,31,38,36,36,53,22,25,19,42,31,40,34,47,19,82,41,27,27,43,40,39,36,40,40,33,52,30,36,34,32,51,19,37,19,22,46,33,33,39,35,31,22,33,65,28,32,52,35,40,39,32,47,30,42,39,36,40,22,37,13,79,87,51,51,70,69,27,9,35,38,37,37,38,23,13,47,81,90,52,98,80,64,54,72,78,34,19,18,36,43,34,37,42,34,46,36,40,35,30,45,18,42,38,60,72,46,74,42,51,64,42,72,65,46,79,47,66,72,47,78,45,67,69,36,76,82,31,21,62,66,5,59,50,90,79,106